Protein AF-A0A914VDG9-F1 (afdb_monomer)

Organism: NCBI:txid2011161

pLDDT: mean 73.36, std 21.13, range [28.23, 97.0]

Sequence (237 aa):
MSGDLKNPSKNIPLGELAAVGTSSGFCFLFIMALGGVATREALLCDSMIAERASLTKIFFLAGLYISSLSSTLGGMYGTPRVMQSIAAEHIIPALAPLEVGRGPNKIPVVASLVMTAISLIFVLVGNLNQLAILSTMPFLITYAFVNYSYVSLAMTYDLITVNDLSRAAGLPASYGSMGNIKAHAGQGTSDLDNLFPERTAKPIKPEPGNPESEALNAQQHDGQQPLQNSEPSVYYS

Secondary structure (DSSP, 8-state):
-GGG-SSHHHHHHHHHHHHHHHHHHHHHHHHHHHHHHS-HHHHHH-TTHHHHTSS-HHHHHHHHHHHHHHHHHHHHHHHHHHHHHHHHTTS-GGGGGG---BTTTTB-HHHHHHHHHHHHHHHHH--HHHHHHHHHHHHHHHHHHHHHHHHHHHHHHHHHHHHHHHHHHTS----GGGGGTGGG--S-TTHHHHH-GGGG-------PPPTTSTTTSTTS--S--------------

Solvent-accessible surface area (backbone atoms only — not comparable to full-atom values): 14604 Å² total; per-residue (Å²): 117,68,89,78,46,96,52,43,90,60,48,51,62,53,48,52,53,52,48,54,51,51,52,52,50,52,50,51,53,50,52,53,53,48,63,74,72,51,56,74,69,50,66,76,74,36,94,61,48,69,48,74,74,42,97,48,52,69,61,53,53,51,49,53,52,54,51,53,50,51,55,51,52,55,49,63,62,47,51,24,51,54,53,23,56,56,22,66,66,59,81,51,77,89,38,50,78,32,40,56,41,54,71,98,80,47,42,35,59,53,30,36,51,53,51,50,54,54,51,51,56,60,57,71,68,67,51,65,74,59,49,50,54,65,52,48,52,60,53,52,51,50,52,50,50,53,54,48,51,51,51,55,50,54,54,50,53,50,52,52,51,45,45,51,53,18,67,74,67,77,44,83,67,67,60,84,79,50,59,66,52,55,76,78,58,84,78,65,82,70,62,61,56,72,74,43,59,74,82,71,63,72,82,86,74,93,74,88,80,73,88,83,63,70,78,80,62,77,81,77,75,89,88,83,85,86,87,81,90,78,89,83,86,88,88,89,132

InterPro domains:
  IPR004841 Amino acid permease/SLC12A domain [PF00324] (1-153)
  IPR004842 SLC12A transporter family [PTHR11827] (1-156)

Foldseek 3Di:
DLVVDPDSVPCVVVVVVVVCVVVVVVVVVLVVVCVVPDDPVCVVPPPCVVLVVDPDNVVVVVCVVVVVVVVVVVCLQPVLVVLLVVCVVVPDVVSVVQVQADDPVRRRPVSSVVVVVVVVVVVVVVDVVVVVVVVVPVVVVVVVVVVVVVVVVVVVVVQVVLVVVCVVVVHPRDDPPCVVVCVVVVPDPPPVCVVCVVVVDDDDDDDDDDPPPVPPCVPDDDDDDDDDDDDDDDDDD

Mean predicted aligned error: 15.95 Å

Radius of gyration: 29.84 Å; Cα contacts (8 Å, |Δi|>4): 80; chains: 1; bounding box: 58×59×88 Å

Structure (mmCIF, N/CA/C/O backbone):
data_AF-A0A914VDG9-F1
#
_entry.id   AF-A0A914VDG9-F1
#
loop_
_atom_site.group_PDB
_atom_site.id
_atom_site.type_symbol
_atom_site.label_atom_id
_atom_site.label_alt_id
_atom_site.label_comp_id
_atom_site.label_asym_id
_atom_site.label_entity_id
_atom_site.label_seq_id
_atom_site.pdbx_PDB_ins_code
_atom_site.Cartn_x
_atom_site.Cartn_y
_atom_site.Cartn_z
_atom_site.occupancy
_atom_site.B_iso_or_equiv
_atom_site.auth_seq_id
_atom_site.auth_comp_id
_atom_site.auth_asym_id
_atom_site.auth_atom_id
_atom_site.pdbx_PDB_model_num
ATOM 1 N N . MET A 1 1 ? 1.113 -6.904 13.642 1.00 63.84 1 MET A N 1
ATOM 2 C CA . MET A 1 1 ? 2.518 -6.840 14.104 1.00 63.84 1 MET A CA 1
ATOM 3 C C . MET A 1 1 ? 2.784 -5.685 15.065 1.00 63.84 1 MET A C 1
ATOM 5 O O . MET A 1 1 ? 3.818 -5.701 15.706 1.00 63.84 1 MET A O 1
ATOM 9 N N . SER A 1 2 ? 1.859 -4.732 15.246 1.00 69.12 2 SER A N 1
ATOM 10 C CA . SER A 1 2 ? 1.982 -3.649 16.239 1.00 69.12 2 SER A CA 1
ATOM 11 C C . SER A 1 2 ? 2.151 -4.138 17.687 1.00 69.12 2 SER A C 1
ATOM 13 O O . SER A 1 2 ? 2.876 -3.512 18.449 1.00 69.12 2 SER A O 1
ATOM 15 N N . GLY A 1 3 ? 1.525 -5.263 18.054 1.00 74.31 3 GLY A N 1
ATOM 16 C CA . GLY A 1 3 ? 1.569 -5.822 19.413 1.00 74.31 3 GLY A CA 1
ATOM 17 C C . GLY A 1 3 ? 2.875 -6.514 19.822 1.00 74.31 3 GLY A C 1
ATOM 18 O O . GLY A 1 3 ? 3.024 -6.832 20.992 1.00 74.31 3 GLY A O 1
ATOM 19 N N . ASP A 1 4 ? 3.809 -6.735 18.890 1.00 83.50 4 ASP A N 1
ATOM 20 C CA . ASP A 1 4 ? 5.100 -7.405 19.150 1.00 83.50 4 ASP A CA 1
ATOM 21 C C . ASP A 1 4 ? 6.276 -6.406 19.229 1.00 83.50 4 ASP A C 1
ATOM 23 O O . ASP A 1 4 ? 7.443 -6.764 19.372 1.00 83.50 4 ASP A O 1
ATOM 27 N N . LEU A 1 5 ? 5.990 -5.104 19.118 1.00 86.81 5 LEU A N 1
ATOM 28 C CA . LEU A 1 5 ? 7.005 -4.055 19.185 1.00 86.81 5 LEU A CA 1
ATOM 29 C C . LEU A 1 5 ? 7.253 -3.623 20.629 1.00 86.81 5 LEU A C 1
ATOM 31 O O . LEU A 1 5 ? 6.327 -3.260 21.346 1.00 86.81 5 LEU A O 1
ATOM 35 N N . LYS A 1 6 ? 8.534 -3.509 21.004 1.00 82.88 6 LYS A N 1
ATOM 36 C CA . LYS A 1 6 ? 8.963 -2.979 22.312 1.00 82.88 6 LYS A CA 1
ATOM 37 C C . LYS A 1 6 ? 8.391 -1.584 22.622 1.00 82.88 6 LYS A C 1
ATOM 39 O O . LYS A 1 6 ? 8.123 -1.295 23.777 1.00 82.88 6 LYS A O 1
ATOM 44 N N . ASN A 1 7 ? 8.231 -0.725 21.605 1.00 88.81 7 ASN A N 1
ATOM 45 C CA . ASN A 1 7 ? 7.674 0.633 21.714 1.00 88.81 7 ASN A CA 1
ATOM 46 C C . ASN A 1 7 ? 6.834 0.993 20.465 1.00 88.81 7 ASN A C 1
ATOM 48 O O . ASN A 1 7 ? 7.350 1.645 19.548 1.00 88.81 7 ASN A O 1
ATOM 52 N N . PRO A 1 8 ? 5.554 0.589 20.385 1.00 86.81 8 PRO A N 1
ATOM 53 C CA . PRO A 1 8 ? 4.751 0.737 19.167 1.00 86.81 8 PRO A CA 1
ATOM 54 C C . PRO A 1 8 ? 4.491 2.205 18.802 1.00 86.81 8 PRO A C 1
ATOM 56 O O . PRO A 1 8 ? 4.608 2.575 17.635 1.00 86.81 8 PRO A O 1
ATOM 59 N N . SER A 1 9 ? 4.244 3.066 19.792 1.00 87.31 9 SER A N 1
ATOM 60 C CA . SER A 1 9 ? 3.874 4.476 19.590 1.00 87.31 9 SER A CA 1
ATOM 61 C C . SER A 1 9 ? 4.957 5.304 18.890 1.00 87.31 9 SER A C 1
ATOM 63 O O . SER A 1 9 ? 4.648 6.286 18.224 1.00 87.31 9 SER A O 1
ATOM 65 N N . LYS A 1 10 ? 6.230 4.913 19.029 1.00 88.88 10 LYS A N 1
ATOM 66 C CA . LYS A 1 10 ? 7.370 5.597 18.399 1.00 88.88 10 LYS A CA 1
ATOM 67 C C . LYS A 1 10 ? 7.867 4.869 17.151 1.00 88.88 10 LYS A C 1
ATOM 69 O O . LYS A 1 10 ? 8.227 5.508 16.166 1.00 88.88 10 LYS A O 1
ATOM 74 N N . ASN A 1 11 ? 7.906 3.538 17.192 1.00 91.06 11 ASN A N 1
ATOM 75 C CA . ASN A 1 11 ? 8.540 2.743 16.142 1.00 91.06 11 ASN A CA 1
ATOM 76 C C . ASN A 1 11 ? 7.680 2.628 14.880 1.00 91.06 11 ASN A C 1
ATOM 78 O O . ASN A 1 11 ? 8.242 2.551 13.793 1.00 91.06 11 ASN A O 1
ATOM 82 N N . ILE A 1 12 ? 6.349 2.642 15.007 1.00 92.69 12 ILE A N 1
ATOM 83 C CA . ILE A 1 12 ? 5.443 2.609 13.851 1.00 92.69 12 ILE A CA 1
ATOM 84 C C . ILE A 1 12 ? 5.633 3.856 12.968 1.00 92.69 12 ILE A C 1
ATOM 86 O O . ILE A 1 12 ? 6.012 3.688 11.811 1.00 92.69 12 ILE A O 1
ATOM 90 N N . PRO A 1 13 ? 5.463 5.100 13.470 1.00 92.06 13 PRO A N 1
ATOM 91 C CA . PRO A 1 13 ? 5.580 6.278 12.610 1.00 92.06 13 PRO A CA 1
ATOM 92 C C . PRO A 1 13 ? 7.000 6.475 12.067 1.00 92.06 13 PRO A C 1
ATOM 94 O O . PRO A 1 13 ? 7.163 6.855 10.911 1.00 92.06 13 PRO A O 1
ATOM 97 N N . LEU A 1 14 ? 8.034 6.188 12.870 1.00 92.50 14 LEU A N 1
ATOM 98 C CA . LEU A 1 14 ? 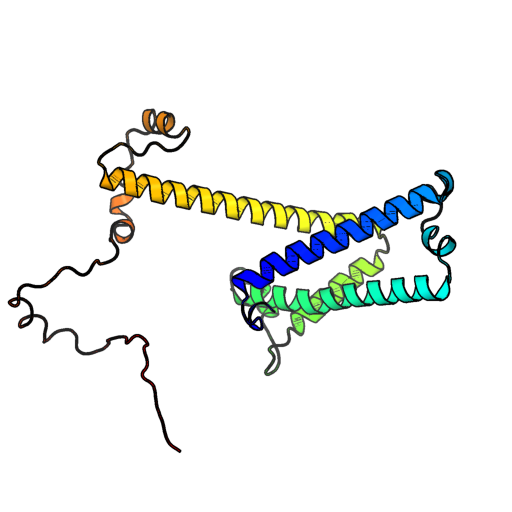9.423 6.305 12.420 1.00 92.50 14 LEU A CA 1
ATOM 99 C C . LEU A 1 14 ? 9.757 5.271 11.335 1.00 92.50 14 LEU A C 1
ATOM 101 O O . LEU A 1 14 ? 10.440 5.604 10.370 1.00 92.50 14 LEU A O 1
ATOM 105 N N . GLY A 1 15 ? 9.273 4.035 11.492 1.00 94.00 15 GLY A N 1
ATOM 106 C CA . GLY A 1 15 ? 9.475 2.959 10.526 1.00 94.00 15 GLY A CA 1
ATOM 107 C C . GLY A 1 15 ? 8.786 3.240 9.194 1.00 94.00 15 GLY A C 1
ATOM 108 O O . GLY A 1 15 ? 9.436 3.164 8.155 1.00 94.00 15 GLY A O 1
ATOM 109 N N . GLU A 1 16 ? 7.511 3.635 9.226 1.00 93.94 16 GLU A N 1
ATOM 110 C CA . GLU A 1 16 ? 6.742 3.988 8.024 1.00 93.94 16 GLU A CA 1
ATOM 111 C C . GLU A 1 16 ? 7.377 5.171 7.276 1.00 93.94 16 GLU A C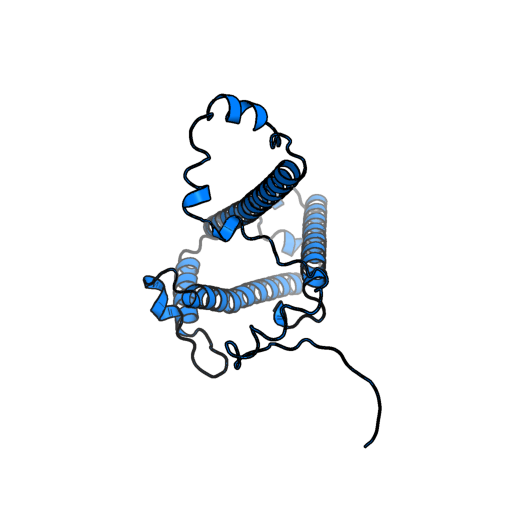 1
ATOM 113 O O . GLU A 1 16 ? 7.616 5.091 6.070 1.00 93.94 16 GLU A O 1
ATOM 118 N N . LEU A 1 17 ? 7.745 6.248 7.984 1.00 94.75 17 LEU A N 1
ATOM 119 C CA . LEU A 1 17 ? 8.362 7.421 7.357 1.00 94.75 17 LEU A CA 1
ATOM 120 C C . LEU A 1 17 ? 9.734 7.093 6.742 1.00 94.75 17 LEU A C 1
ATOM 122 O O . LEU A 1 17 ? 10.033 7.526 5.627 1.00 94.75 17 LEU A O 1
ATOM 126 N N . ALA A 1 18 ? 10.561 6.307 7.439 1.00 95.62 18 ALA A N 1
ATOM 127 C CA . ALA A 1 18 ? 11.861 5.872 6.930 1.00 95.62 18 ALA A CA 1
ATOM 128 C C . ALA A 1 18 ? 11.726 4.947 5.708 1.00 95.62 18 ALA A C 1
ATOM 130 O O . ALA A 1 18 ? 12.504 5.067 4.755 1.00 95.62 18 ALA A O 1
ATOM 131 N N . ALA A 1 19 ? 10.734 4.052 5.716 1.00 95.19 19 ALA A N 1
ATOM 132 C CA . ALA A 1 19 ? 10.443 3.158 4.601 1.00 95.19 19 ALA A CA 1
ATOM 133 C C . ALA A 1 19 ? 10.001 3.943 3.359 1.00 95.19 19 ALA A C 1
ATOM 135 O O . ALA A 1 19 ? 10.612 3.783 2.301 1.00 95.19 19 ALA A O 1
ATOM 136 N N . VAL A 1 20 ? 9.022 4.846 3.501 1.00 95.69 20 VAL A N 1
ATOM 137 C CA . VAL A 1 20 ? 8.535 5.707 2.407 1.00 95.69 20 VAL A CA 1
ATOM 138 C C . VAL A 1 20 ? 9.654 6.593 1.856 1.00 95.69 20 VAL A C 1
ATOM 140 O O . VAL A 1 20 ? 9.790 6.737 0.639 1.00 95.69 20 VAL A O 1
ATOM 143 N N . GLY A 1 21 ? 10.488 7.163 2.729 1.00 96.56 21 GLY A N 1
ATOM 144 C CA . GLY A 1 21 ? 11.632 7.977 2.315 1.00 96.56 21 GLY A CA 1
ATOM 145 C C . GLY A 1 21 ? 12.644 7.180 1.490 1.00 96.56 21 GLY A C 1
ATOM 146 O O . GLY A 1 21 ? 13.065 7.617 0.418 1.00 96.56 21 GLY A O 1
ATOM 147 N N . THR A 1 22 ? 12.987 5.978 1.956 1.00 96.31 22 THR A N 1
ATOM 148 C CA . THR A 1 22 ? 13.964 5.109 1.288 1.00 96.31 22 THR A CA 1
ATOM 149 C C . THR A 1 22 ? 13.428 4.583 -0.045 1.00 96.31 22 THR A C 1
ATOM 151 O O . THR A 1 22 ? 14.147 4.621 -1.045 1.00 96.31 22 THR A O 1
ATOM 154 N N . SER A 1 23 ? 12.164 4.142 -0.102 1.00 96.00 23 SER A N 1
ATOM 155 C CA . SER A 1 23 ? 11.549 3.644 -1.340 1.00 96.00 23 SER A CA 1
ATOM 156 C C . SER A 1 23 ? 11.387 4.752 -2.380 1.00 96.00 23 SER A C 1
ATOM 158 O O . SER A 1 23 ? 11.696 4.538 -3.552 1.00 96.00 23 SER A O 1
ATOM 160 N N . SER A 1 24 ? 10.955 5.945 -1.956 1.00 95.69 24 SER A N 1
ATOM 161 C CA . SER A 1 24 ? 10.833 7.115 -2.830 1.00 95.69 24 SER A CA 1
ATOM 162 C C . SER A 1 24 ? 12.191 7.514 -3.408 1.00 95.69 24 SER A C 1
ATOM 164 O O . SER A 1 24 ? 12.323 7.662 -4.624 1.00 95.69 24 SER A O 1
ATOM 166 N N . GLY A 1 25 ? 13.230 7.574 -2.566 1.00 96.56 25 GLY A N 1
ATOM 167 C CA . GLY A 1 25 ? 14.598 7.844 -3.009 1.00 96.56 25 GLY A CA 1
ATOM 168 C C . GLY A 1 25 ? 15.098 6.821 -4.031 1.00 96.56 25 GLY A C 1
ATOM 169 O O . GLY A 1 25 ? 15.634 7.201 -5.071 1.00 96.56 25 GLY A O 1
ATOM 170 N N . PHE A 1 26 ? 14.859 5.530 -3.789 1.00 95.12 26 PHE A N 1
ATOM 171 C CA . PHE A 1 26 ? 15.269 4.472 -4.714 1.00 95.12 26 PHE A CA 1
ATOM 172 C C . PHE A 1 26 ? 14.544 4.564 -6.065 1.00 95.12 26 PHE A C 1
ATOM 174 O O . PHE A 1 26 ? 15.178 4.440 -7.112 1.00 95.12 26 PHE A O 1
ATOM 181 N N . CYS A 1 27 ? 13.239 4.860 -6.060 1.00 93.81 27 CYS A N 1
ATOM 182 C CA . CYS A 1 27 ? 12.468 5.070 -7.288 1.00 93.81 27 CYS A CA 1
ATOM 183 C C . CYS A 1 27 ? 12.978 6.284 -8.077 1.00 93.81 27 CYS A C 1
ATOM 185 O O . CYS A 1 27 ? 13.183 6.187 -9.285 1.00 93.81 27 CYS A O 1
ATOM 187 N N . PHE A 1 28 ? 13.234 7.410 -7.405 1.00 94.81 28 PHE A N 1
ATOM 188 C CA . PHE A 1 28 ? 13.755 8.621 -8.046 1.00 94.81 28 PHE A CA 1
ATOM 189 C C . PHE A 1 28 ? 15.135 8.409 -8.670 1.00 94.81 28 PHE A C 1
ATOM 191 O O . PHE A 1 28 ? 15.356 8.798 -9.818 1.00 94.81 28 PHE A O 1
ATOM 198 N N . LEU A 1 29 ? 16.052 7.768 -7.941 1.00 94.06 29 LEU A N 1
ATOM 199 C CA . LEU A 1 29 ? 17.387 7.445 -8.450 1.00 94.06 29 LEU A CA 1
ATOM 200 C C . LEU A 1 29 ? 17.313 6.513 -9.660 1.00 94.06 29 LEU A C 1
ATOM 202 O O . LEU A 1 29 ? 18.013 6.732 -10.647 1.00 94.06 29 LEU A O 1
ATOM 206 N N . PHE A 1 30 ? 16.436 5.509 -9.615 1.00 89.88 30 PHE A N 1
ATOM 207 C CA . PHE A 1 30 ? 16.234 4.587 -10.727 1.00 89.88 30 PHE A CA 1
ATOM 208 C C . PHE A 1 30 ? 15.675 5.289 -11.974 1.00 89.88 30 PHE A C 1
ATOM 210 O O . PHE A 1 30 ? 16.188 5.085 -13.075 1.00 89.88 30 PHE A O 1
ATOM 217 N N . ILE A 1 31 ? 14.680 6.169 -11.809 1.00 90.75 31 ILE A N 1
ATOM 218 C CA . ILE A 1 31 ? 14.122 6.979 -12.904 1.00 90.75 31 ILE A CA 1
ATOM 219 C C . ILE A 1 31 ? 15.198 7.891 -13.507 1.00 90.75 31 ILE A C 1
ATOM 221 O O . ILE A 1 31 ? 15.325 7.957 -14.729 1.00 90.75 31 ILE A O 1
ATOM 225 N N . MET A 1 32 ? 15.999 8.563 -12.673 1.00 90.56 32 MET A N 1
ATOM 226 C CA . MET A 1 32 ? 17.081 9.435 -13.140 1.00 90.56 32 MET A CA 1
ATOM 227 C C . MET A 1 32 ? 18.158 8.647 -13.902 1.00 90.56 32 MET A C 1
ATOM 229 O O . MET A 1 32 ? 18.606 9.089 -14.959 1.00 90.56 32 MET A O 1
ATOM 233 N N . ALA A 1 33 ? 18.540 7.465 -13.411 1.00 88.88 33 ALA A N 1
ATOM 234 C CA . ALA A 1 33 ? 19.515 6.601 -14.073 1.00 88.88 33 ALA A CA 1
ATOM 235 C C . ALA A 1 33 ? 19.020 6.108 -15.445 1.00 88.88 33 ALA A C 1
ATOM 237 O O . ALA A 1 33 ? 19.758 6.188 -16.427 1.00 88.88 33 ALA A O 1
ATOM 238 N N . LEU A 1 34 ? 17.763 5.659 -15.543 1.00 86.62 34 LEU A N 1
ATOM 239 C CA . LEU A 1 34 ? 17.171 5.256 -16.823 1.00 86.62 34 LEU A CA 1
ATOM 240 C C . LEU A 1 34 ? 17.011 6.438 -17.785 1.00 86.62 34 LEU A C 1
ATOM 242 O O . LEU A 1 34 ? 17.298 6.292 -18.971 1.00 86.62 34 LEU A O 1
ATOM 246 N N . GLY A 1 35 ? 16.615 7.608 -17.281 1.00 86.31 35 GLY A N 1
ATOM 247 C CA . GLY A 1 35 ? 16.515 8.832 -18.078 1.00 86.31 35 GLY A CA 1
ATOM 248 C C . GLY A 1 35 ? 17.861 9.314 -18.631 1.00 86.31 35 GLY A C 1
ATOM 249 O O . GLY A 1 35 ? 17.892 9.916 -19.700 1.00 86.31 35 GLY A O 1
ATOM 250 N N . GLY A 1 36 ? 18.970 9.029 -17.939 1.00 86.06 36 GLY A N 1
ATOM 251 C CA . GLY A 1 36 ? 20.321 9.336 -18.416 1.00 86.06 36 GLY A CA 1
ATOM 252 C C . GLY A 1 36 ? 20.884 8.334 -19.433 1.00 86.06 36 GLY A C 1
ATOM 253 O O . GLY A 1 36 ? 21.746 8.701 -20.227 1.00 86.06 36 GLY A O 1
ATOM 254 N N . VAL A 1 37 ? 20.417 7.080 -19.420 1.00 84.06 37 VAL A N 1
ATOM 255 C CA . VAL A 1 37 ? 20.964 5.985 -20.249 1.00 84.06 37 VAL A CA 1
ATOM 256 C C . VAL A 1 37 ? 20.143 5.718 -21.512 1.00 84.06 37 VAL A C 1
ATOM 258 O O . VAL A 1 37 ? 20.708 5.350 -22.541 1.00 84.06 37 VAL A O 1
ATOM 261 N N . ALA A 1 38 ? 18.820 5.864 -21.459 1.00 80.81 38 ALA A N 1
ATOM 262 C CA . ALA A 1 38 ? 17.935 5.402 -22.523 1.00 80.81 38 ALA A CA 1
ATOM 263 C C . ALA A 1 38 ? 17.353 6.551 -23.364 1.00 80.81 38 ALA A C 1
ATOM 265 O O . ALA A 1 38 ? 17.020 7.625 -22.869 1.00 80.81 38 ALA A O 1
ATOM 266 N N . THR A 1 39 ? 17.201 6.309 -24.668 1.00 80.19 39 THR A N 1
ATOM 267 C CA . THR A 1 39 ? 16.564 7.251 -25.598 1.00 80.19 39 THR A CA 1
ATOM 268 C C . THR A 1 39 ? 15.039 7.222 -25.444 1.00 80.19 39 THR A C 1
ATOM 270 O O . THR A 1 39 ? 14.453 6.194 -25.104 1.00 80.19 39 THR A O 1
ATOM 273 N N . ARG A 1 40 ? 14.366 8.350 -25.720 1.00 78.81 40 ARG A N 1
ATOM 274 C CA . ARG A 1 40 ? 12.909 8.520 -25.526 1.00 78.81 40 ARG A CA 1
ATOM 275 C C . ARG A 1 40 ? 12.068 7.418 -26.185 1.00 78.81 40 ARG A C 1
ATOM 277 O O . ARG A 1 40 ? 11.119 6.930 -25.582 1.00 78.81 40 ARG A O 1
ATOM 284 N N . GLU A 1 41 ? 12.431 7.023 -27.402 1.00 76.31 41 GLU A N 1
ATOM 285 C CA . GLU A 1 41 ? 11.718 5.995 -28.172 1.00 76.31 41 GLU A CA 1
ATOM 286 C C . GLU A 1 41 ? 11.829 4.605 -27.525 1.00 76.31 41 GLU A C 1
ATOM 288 O O . GLU A 1 41 ? 10.864 3.840 -27.511 1.00 76.31 41 GLU A O 1
ATOM 293 N N . ALA A 1 42 ? 12.978 4.301 -26.913 1.00 75.69 42 ALA A N 1
ATOM 294 C CA . ALA A 1 42 ? 13.196 3.041 -26.213 1.00 75.69 42 ALA A CA 1
ATOM 295 C C . ALA A 1 42 ? 12.389 2.950 -24.904 1.00 75.69 42 ALA A C 1
ATOM 297 O O . ALA A 1 42 ? 11.943 1.865 -24.544 1.00 75.69 42 ALA A O 1
ATOM 298 N N . LEU A 1 43 ? 12.143 4.079 -24.226 1.00 76.06 43 LEU A N 1
ATOM 299 C CA . LEU A 1 43 ? 11.325 4.138 -23.004 1.00 76.06 43 LEU A CA 1
ATOM 300 C C . LEU A 1 43 ? 9.827 3.914 -23.252 1.00 76.06 43 LEU A C 1
ATOM 302 O O . LEU A 1 43 ? 9.133 3.416 -22.371 1.00 76.06 43 LEU A O 1
ATOM 306 N N . LEU A 1 44 ? 9.321 4.319 -24.420 1.00 78.56 44 LEU A N 1
ATOM 307 C CA . LEU A 1 44 ? 7.895 4.226 -24.748 1.00 78.56 44 LEU A CA 1
ATOM 308 C C . LEU A 1 44 ? 7.518 2.874 -25.357 1.00 78.56 44 LEU A C 1
ATOM 310 O O . LEU A 1 44 ? 6.411 2.393 -25.127 1.00 78.56 44 LEU A O 1
ATOM 314 N N . CYS A 1 45 ? 8.423 2.273 -26.135 1.00 74.31 45 CYS A N 1
ATOM 315 C CA . CYS A 1 45 ? 8.132 1.047 -26.877 1.00 74.31 45 CYS A CA 1
ATOM 316 C C . CYS A 1 45 ? 8.606 -0.237 -26.178 1.00 74.31 45 CYS A C 1
ATOM 318 O O . CYS A 1 45 ? 8.081 -1.302 -26.496 1.00 74.31 45 CYS A O 1
ATOM 320 N N . ASP A 1 46 ? 9.575 -0.175 -25.253 1.00 80.88 46 ASP A N 1
ATOM 321 C CA . ASP A 1 46 ? 10.153 -1.366 -24.613 1.00 80.88 46 ASP A CA 1
ATOM 322 C C . ASP A 1 46 ? 9.985 -1.335 -23.083 1.00 80.88 46 ASP A C 1
ATOM 324 O O . ASP A 1 46 ? 10.734 -0.685 -22.352 1.00 80.88 46 ASP A O 1
ATOM 328 N N . SER A 1 47 ? 9.010 -2.093 -22.571 1.00 75.62 47 SER A N 1
ATOM 329 C CA . SER A 1 47 ? 8.794 -2.257 -21.125 1.00 75.62 47 SER A CA 1
ATOM 330 C C . SER A 1 47 ? 9.922 -3.027 -20.420 1.00 75.62 47 SER A C 1
ATOM 332 O O . SER A 1 47 ? 9.994 -3.010 -19.193 1.00 75.62 47 SER A O 1
ATOM 334 N N . MET A 1 48 ? 10.816 -3.687 -21.166 1.00 81.56 48 MET A N 1
ATOM 335 C CA . MET A 1 48 ? 11.961 -4.444 -20.642 1.00 81.56 48 MET A CA 1
ATOM 336 C C . MET A 1 48 ? 13.289 -3.688 -20.830 1.00 81.56 48 MET A C 1
ATOM 338 O O . MET A 1 48 ? 14.367 -4.263 -20.666 1.00 81.56 48 MET A O 1
ATOM 342 N N . ILE A 1 49 ? 13.256 -2.382 -21.122 1.00 79.31 49 ILE A N 1
ATOM 343 C CA . ILE A 1 49 ? 14.473 -1.579 -21.336 1.00 79.31 49 ILE A CA 1
ATOM 344 C C . ILE A 1 49 ? 15.417 -1.584 -20.119 1.00 79.31 49 ILE A C 1
ATOM 346 O O . ILE A 1 49 ? 16.640 -1.566 -20.272 1.00 79.31 49 ILE A O 1
ATOM 350 N N . ALA A 1 50 ? 14.856 -1.698 -18.911 1.00 78.25 50 ALA A N 1
ATOM 351 C CA . ALA A 1 50 ? 15.607 -1.804 -17.663 1.00 78.25 50 ALA A CA 1
ATOM 352 C C . ALA A 1 50 ? 16.460 -3.083 -17.576 1.00 78.25 50 ALA A C 1
ATOM 354 O O . ALA A 1 50 ? 17.535 -3.066 -16.980 1.00 78.25 50 ALA A O 1
ATOM 355 N N . GLU A 1 51 ? 16.027 -4.177 -18.211 1.00 81.00 51 GLU A N 1
ATOM 356 C CA . GLU A 1 51 ? 16.803 -5.419 -18.277 1.00 81.00 51 GLU A CA 1
ATOM 357 C C . GLU A 1 51 ? 18.059 -5.230 -19.137 1.00 81.00 51 GLU A C 1
ATOM 359 O O . GLU A 1 51 ? 19.137 -5.713 -18.791 1.00 81.00 51 GLU A O 1
ATOM 364 N N . ARG A 1 52 ? 17.938 -4.489 -20.247 1.00 75.75 52 ARG A N 1
ATOM 365 C CA . ARG A 1 52 ? 19.052 -4.231 -21.174 1.00 75.75 52 ARG A CA 1
ATOM 366 C C . ARG A 1 52 ? 20.106 -3.296 -20.590 1.00 75.75 52 ARG A C 1
ATOM 368 O O . ARG A 1 52 ? 21.272 -3.422 -20.946 1.00 75.75 52 ARG A O 1
ATOM 375 N N . ALA A 1 53 ? 19.700 -2.382 -19.712 1.00 75.75 53 ALA A N 1
ATOM 376 C CA . ALA A 1 53 ? 20.606 -1.485 -19.003 1.00 75.75 53 ALA A CA 1
ATOM 377 C C . ALA A 1 53 ? 21.370 -2.179 -17.855 1.00 75.75 53 ALA A C 1
ATOM 379 O O . ALA A 1 53 ? 22.332 -1.619 -17.332 1.00 75.75 53 ALA A O 1
ATOM 380 N N . SER A 1 54 ? 20.954 -3.383 -17.444 1.00 78.50 54 SER A N 1
ATOM 381 C CA . SER A 1 54 ? 21.542 -4.093 -16.306 1.00 78.50 54 SER A CA 1
ATOM 382 C C . SER A 1 54 ? 22.814 -4.867 -16.673 1.00 78.50 54 SER A C 1
ATOM 384 O O . SER A 1 54 ? 22.907 -5.467 -17.743 1.00 78.50 54 SER A O 1
ATOM 386 N N . LEU A 1 55 ? 23.775 -4.909 -15.738 1.00 70.94 55 LEU A N 1
ATOM 387 C CA . LEU A 1 55 ? 25.079 -5.573 -15.892 1.00 70.94 55 LEU A CA 1
ATOM 388 C C . LEU A 1 55 ? 24.943 -7.085 -16.169 1.00 70.94 55 LEU A C 1
ATOM 390 O O . LEU A 1 55 ? 25.728 -7.651 -16.926 1.00 70.94 55 LEU A O 1
ATOM 394 N N . THR A 1 56 ? 23.921 -7.724 -15.579 1.00 79.50 56 THR A N 1
ATOM 395 C CA . THR A 1 56 ? 23.621 -9.155 -15.741 1.00 79.50 56 THR A CA 1
ATOM 396 C C . THR A 1 56 ? 22.108 -9.378 -15.808 1.00 79.50 56 THR A C 1
ATOM 398 O O . THR A 1 56 ? 21.420 -9.348 -14.785 1.00 79.50 56 THR A O 1
ATOM 401 N N . LYS A 1 57 ? 21.591 -9.686 -17.005 1.00 82.56 57 LYS A N 1
ATOM 402 C CA . LYS A 1 57 ? 20.156 -9.926 -17.267 1.00 82.56 57 LYS A CA 1
ATOM 403 C C . LYS A 1 57 ? 19.522 -10.955 -16.326 1.00 82.56 57 LYS A C 1
ATOM 405 O O . LYS A 1 57 ? 18.458 -10.712 -15.766 1.00 82.56 57 LYS A O 1
ATOM 410 N N . ILE A 1 58 ? 20.217 -12.075 -16.093 1.00 86.06 58 ILE A N 1
ATOM 411 C CA . ILE A 1 58 ? 19.748 -13.170 -15.226 1.00 86.06 58 ILE A CA 1
ATOM 412 C C . ILE A 1 58 ? 19.450 -12.672 -13.806 1.00 86.06 58 ILE A C 1
ATOM 414 O O . ILE A 1 58 ? 18.422 -13.028 -13.237 1.00 86.06 58 ILE A O 1
ATOM 418 N N . PHE A 1 59 ? 20.325 -11.841 -13.233 1.00 87.38 59 PHE A N 1
ATOM 419 C CA . PHE A 1 59 ? 20.174 -11.385 -11.851 1.00 87.38 59 PHE A CA 1
ATOM 420 C C . PHE A 1 59 ? 19.024 -10.383 -11.711 1.00 87.38 59 PHE A C 1
ATOM 422 O O . PHE A 1 59 ? 18.250 -10.461 -10.759 1.00 87.38 59 PHE A O 1
ATOM 429 N N . PHE A 1 60 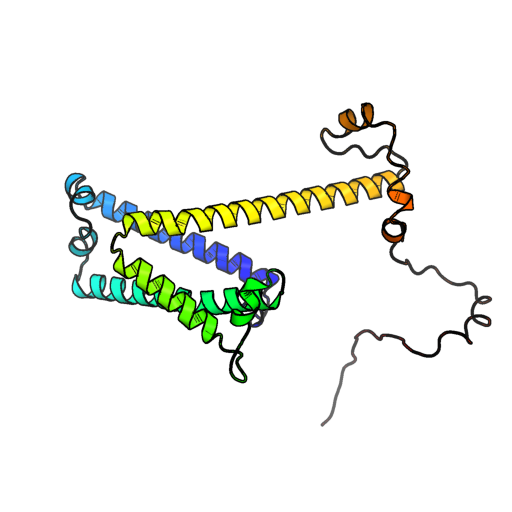? 18.871 -9.487 -12.692 1.00 88.31 60 PHE A N 1
ATOM 430 C CA . PHE A 1 60 ? 17.761 -8.536 -12.726 1.00 88.31 60 PHE A CA 1
ATOM 431 C C . PHE A 1 60 ? 16.408 -9.250 -12.813 1.00 88.31 60 PHE A C 1
ATOM 433 O O . PHE A 1 60 ? 15.517 -8.983 -12.007 1.00 88.31 60 PHE A O 1
ATOM 440 N N . LEU A 1 61 ? 16.273 -10.201 -13.741 1.00 89.31 61 LEU A N 1
ATOM 441 C CA . LEU A 1 61 ? 15.024 -10.931 -13.935 1.00 89.31 61 LEU A CA 1
ATOM 442 C C . LEU A 1 61 ? 14.696 -11.815 -12.721 1.00 89.31 61 LEU A C 1
ATOM 444 O O . 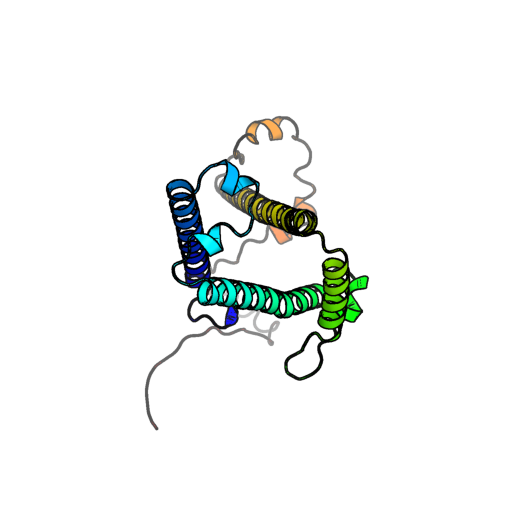LEU A 1 61 ? 13.559 -11.819 -12.255 1.00 89.31 61 LEU A O 1
ATOM 448 N N . ALA A 1 62 ? 15.694 -12.497 -12.148 1.00 91.69 62 ALA A N 1
ATOM 449 C CA . ALA A 1 62 ? 15.517 -13.269 -10.918 1.00 91.69 62 ALA A CA 1
ATOM 450 C C . ALA A 1 62 ? 15.054 -12.384 -9.746 1.00 91.69 62 ALA A C 1
ATOM 452 O O . ALA A 1 62 ? 14.097 -12.731 -9.053 1.00 91.69 62 ALA A O 1
ATOM 453 N N . GLY A 1 63 ? 15.682 -11.218 -9.554 1.00 91.50 63 GLY A N 1
ATOM 454 C CA . GLY A 1 63 ? 15.291 -10.254 -8.524 1.00 91.50 63 GLY A CA 1
ATOM 455 C C . GLY A 1 63 ? 13.866 -9.728 -8.713 1.00 91.50 63 GLY A C 1
ATOM 456 O O . GLY A 1 63 ? 13.103 -9.674 -7.748 1.00 91.50 63 GLY A O 1
ATOM 457 N N . LEU A 1 64 ? 13.479 -9.418 -9.954 1.00 91.12 64 LEU A N 1
ATOM 458 C CA . LEU A 1 64 ? 12.125 -8.984 -10.304 1.00 91.12 64 LEU A CA 1
ATOM 459 C C . LEU A 1 64 ? 11.073 -10.038 -9.924 1.00 91.12 64 LEU A C 1
ATOM 461 O O . LEU A 1 64 ? 10.068 -9.705 -9.289 1.00 91.12 64 LEU A O 1
ATOM 465 N N . TYR A 1 65 ? 11.316 -11.310 -10.259 1.00 93.00 65 TYR A N 1
ATOM 466 C CA . TYR A 1 65 ? 10.413 -12.407 -9.899 1.00 93.00 65 TYR A CA 1
ATOM 467 C C . TYR A 1 65 ? 10.319 -12.596 -8.384 1.00 93.00 65 TYR A C 1
ATOM 469 O O . TYR A 1 65 ? 9.216 -12.650 -7.843 1.00 93.00 65 TYR A O 1
ATOM 477 N N . ILE A 1 66 ? 11.455 -12.649 -7.684 1.00 95.81 66 ILE A N 1
ATOM 478 C CA . ILE A 1 66 ? 11.489 -12.856 -6.227 1.00 95.81 66 ILE A CA 1
ATOM 479 C C . ILE A 1 66 ? 10.796 -11.699 -5.493 1.00 95.81 66 ILE A C 1
ATOM 481 O O . ILE A 1 66 ? 10.015 -11.935 -4.570 1.00 95.81 66 ILE A O 1
ATOM 485 N N . SER A 1 67 ? 11.029 -10.456 -5.923 1.00 93.75 67 SER A N 1
ATOM 486 C CA . SER A 1 67 ? 10.383 -9.268 -5.355 1.00 93.75 67 SER A CA 1
ATOM 487 C C . SER A 1 67 ? 8.863 -9.299 -5.551 1.00 93.75 67 SER A C 1
ATOM 489 O O . SER A 1 67 ? 8.109 -9.121 -4.589 1.00 93.75 67 SER A O 1
ATOM 491 N N . SER A 1 68 ? 8.409 -9.625 -6.765 1.00 92.94 68 SER A N 1
ATOM 492 C CA . SER A 1 68 ? 6.980 -9.728 -7.093 1.00 92.94 68 SER A CA 1
ATOM 493 C C . SER A 1 68 ? 6.288 -10.834 -6.291 1.00 92.94 68 SER A C 1
ATOM 495 O O . SER A 1 68 ? 5.199 -10.629 -5.745 1.00 92.94 68 SER A O 1
ATOM 497 N N . LEU A 1 69 ? 6.937 -11.996 -6.158 1.00 93.56 69 LEU A N 1
ATOM 498 C CA . LEU A 1 69 ? 6.441 -13.105 -5.344 1.00 93.56 69 LEU A CA 1
ATOM 499 C C . LEU A 1 69 ? 6.351 -12.713 -3.865 1.00 93.56 69 LEU A C 1
ATOM 501 O O . LEU A 1 69 ? 5.321 -12.954 -3.242 1.00 93.56 69 LEU A O 1
ATOM 505 N N . SER A 1 70 ? 7.378 -12.059 -3.315 1.00 95.31 70 SER A N 1
ATOM 506 C CA . SER A 1 70 ? 7.382 -11.597 -1.920 1.00 95.31 70 SER A CA 1
ATOM 507 C C . SER A 1 70 ? 6.222 -10.636 -1.627 1.00 95.31 70 SER A C 1
ATOM 509 O O . SER A 1 70 ? 5.479 -10.832 -0.663 1.00 95.31 70 SER A O 1
ATOM 511 N N . SER A 1 71 ? 5.998 -9.651 -2.504 1.00 91.81 71 SER A N 1
ATOM 512 C CA . SER A 1 71 ? 4.884 -8.701 -2.373 1.00 91.81 71 SER A CA 1
ATOM 513 C C . SER A 1 71 ? 3.520 -9.399 -2.436 1.00 91.81 71 SER A C 1
ATOM 515 O O . SER A 1 71 ? 2.650 -9.158 -1.594 1.00 91.81 71 SER A O 1
ATOM 517 N N . THR A 1 72 ? 3.363 -10.341 -3.372 1.00 90.81 72 THR A N 1
ATOM 518 C CA . THR A 1 72 ? 2.124 -11.116 -3.537 1.00 90.81 72 THR A CA 1
ATOM 519 C C . THR A 1 72 ? 1.827 -11.971 -2.307 1.00 90.81 72 THR A C 1
ATOM 521 O O . THR A 1 72 ? 0.700 -11.974 -1.810 1.00 90.81 72 THR A O 1
ATOM 524 N N . LEU A 1 73 ? 2.837 -12.665 -1.773 1.00 91.50 73 LEU A N 1
ATOM 525 C CA . LEU A 1 73 ? 2.692 -13.475 -0.563 1.00 91.50 73 LEU A CA 1
ATOM 526 C C . LEU A 1 73 ? 2.324 -12.605 0.646 1.00 91.50 73 LEU A C 1
ATOM 528 O O . LEU A 1 73 ? 1.432 -12.977 1.409 1.00 91.50 73 LEU A O 1
ATOM 532 N N . GLY A 1 74 ? 2.944 -11.430 0.792 1.00 89.69 74 GLY A N 1
ATOM 533 C CA . GLY A 1 74 ? 2.617 -10.480 1.858 1.00 89.69 74 GLY A CA 1
ATOM 534 C C . GLY A 1 74 ? 1.136 -10.087 1.866 1.00 89.69 74 GLY A C 1
ATOM 535 O O . GLY A 1 74 ? 0.480 -10.164 2.909 1.00 89.69 74 GLY A O 1
ATOM 536 N N . GLY A 1 75 ? 0.584 -9.749 0.695 1.00 87.94 75 GLY A N 1
ATOM 537 C CA . GLY A 1 75 ? -0.844 -9.454 0.541 1.00 87.94 75 GLY A CA 1
ATOM 538 C C . GLY A 1 75 ? -1.735 -10.673 0.799 1.00 87.94 75 GLY A C 1
ATOM 539 O O . GLY A 1 75 ? -2.707 -10.588 1.549 1.00 87.94 75 GLY A O 1
ATOM 540 N N . MET A 1 76 ? -1.366 -11.836 0.257 1.00 88.38 76 MET A N 1
ATOM 541 C CA . MET A 1 76 ? -2.162 -13.065 0.352 1.00 88.38 76 MET A CA 1
ATOM 542 C C . MET A 1 76 ? -2.389 -13.535 1.798 1.00 88.38 76 MET A C 1
ATOM 544 O O . MET A 1 76 ? -3.463 -14.048 2.104 1.00 88.38 76 MET A O 1
ATOM 548 N N . TYR A 1 77 ? -1.422 -13.337 2.701 1.00 86.25 77 TYR A N 1
ATOM 549 C CA . TYR A 1 77 ? -1.574 -13.696 4.119 1.00 86.25 77 TYR A CA 1
ATOM 550 C C . TYR A 1 77 ? -2.142 -12.566 4.986 1.00 86.25 77 TYR A C 1
ATOM 552 O O . TYR A 1 77 ? -2.797 -12.839 5.997 1.00 86.25 77 TYR A O 1
ATOM 560 N N . GLY A 1 78 ? -1.895 -11.305 4.620 1.00 85.81 78 GLY A N 1
ATOM 561 C CA . GLY A 1 78 ? -2.370 -10.144 5.373 1.00 85.81 78 GLY A CA 1
ATOM 562 C C . GLY A 1 78 ? -3.871 -9.906 5.212 1.00 85.81 78 GLY A C 1
ATOM 563 O O . GLY A 1 78 ? -4.583 -9.741 6.205 1.00 85.81 78 GLY A O 1
ATOM 564 N N . THR A 1 79 ? -4.373 -9.942 3.976 1.00 88.25 79 THR A N 1
ATOM 565 C CA . THR A 1 79 ? -5.762 -9.570 3.668 1.00 88.25 79 THR A CA 1
ATOM 566 C C . THR A 1 79 ? -6.813 -10.461 4.344 1.00 88.25 79 THR A C 1
ATOM 568 O O . THR A 1 79 ? -7.749 -9.908 4.924 1.00 88.25 79 THR A O 1
ATOM 571 N N . PRO A 1 80 ? -6.682 -11.805 4.378 1.00 87.00 80 PRO A N 1
ATOM 572 C CA . PRO A 1 80 ? -7.662 -12.663 5.048 1.00 87.00 80 PRO A CA 1
ATOM 573 C C . PRO A 1 80 ? -7.764 -12.408 6.553 1.00 87.00 80 PRO A C 1
ATOM 575 O O . PRO A 1 80 ? -8.846 -12.534 7.118 1.00 87.00 80 PRO A O 1
ATOM 578 N N . ARG A 1 81 ? -6.655 -12.025 7.205 1.00 84.69 81 ARG A N 1
ATOM 579 C CA . ARG A 1 81 ? -6.654 -11.690 8.636 1.00 84.69 81 ARG A CA 1
ATOM 580 C C . ARG A 1 81 ? -7.386 -10.381 8.902 1.00 84.69 81 ARG A C 1
ATOM 582 O O . ARG A 1 81 ? -8.181 -10.326 9.830 1.00 84.69 81 ARG A O 1
ATOM 589 N N . VAL A 1 82 ? -7.163 -9.361 8.071 1.00 87.94 82 VAL A N 1
ATOM 590 C CA . VAL A 1 82 ? -7.901 -8.091 8.169 1.00 87.94 82 VAL A CA 1
ATOM 591 C C . VAL A 1 82 ? -9.396 -8.324 7.940 1.00 87.94 82 VAL A C 1
ATOM 593 O O . VAL A 1 82 ? -10.212 -7.854 8.726 1.00 87.94 82 VAL A O 1
ATOM 596 N N . MET A 1 83 ? -9.757 -9.115 6.925 1.00 84.88 83 MET A N 1
ATOM 597 C CA . MET A 1 83 ? -11.153 -9.466 6.640 1.00 84.88 83 MET A CA 1
ATOM 598 C C . MET A 1 83 ? -11.814 -10.213 7.806 1.00 84.88 83 MET A C 1
ATOM 600 O O . MET A 1 83 ? -12.952 -9.924 8.160 1.00 84.88 83 MET A O 1
ATOM 604 N N . GLN A 1 84 ? -11.091 -11.142 8.437 1.00 85.19 84 GLN A N 1
ATOM 605 C CA . GLN A 1 84 ? -11.568 -11.861 9.616 1.00 85.19 84 GLN A CA 1
ATOM 606 C C . GLN A 1 84 ? -11.760 -10.931 10.820 1.00 85.19 84 GLN A C 1
ATOM 608 O O . GLN A 1 84 ? -12.764 -11.050 11.516 1.00 85.19 84 GLN A O 1
ATOM 613 N N . SER A 1 85 ? -10.828 -10.002 11.064 1.00 84.31 85 SER A N 1
ATOM 614 C CA . SER A 1 85 ? -10.970 -9.006 12.132 1.00 84.31 85 SER A CA 1
ATOM 615 C C . SER A 1 85 ? -12.198 -8.125 11.918 1.00 84.31 85 SER A C 1
ATOM 617 O O . SER A 1 85 ? -12.937 -7.901 12.864 1.00 84.31 85 SER A O 1
ATOM 619 N N . ILE A 1 86 ? -12.463 -7.698 10.679 1.00 84.69 86 ILE A N 1
ATOM 620 C CA . ILE A 1 86 ? -13.669 -6.924 10.345 1.00 84.69 86 ILE A CA 1
ATOM 621 C C . ILE A 1 86 ? -14.940 -7.763 10.544 1.00 84.69 86 ILE A C 1
ATOM 623 O O . ILE A 1 86 ? -15.931 -7.255 11.061 1.00 84.69 86 ILE A O 1
ATOM 627 N N . ALA A 1 87 ? -14.929 -9.044 10.162 1.00 82.38 87 ALA A N 1
ATOM 628 C CA . ALA A 1 87 ? -16.068 -9.937 10.382 1.00 82.38 87 ALA A CA 1
ATOM 629 C C . ALA A 1 87 ? -16.366 -10.137 11.882 1.00 82.38 87 ALA A C 1
ATOM 631 O O . ALA A 1 87 ? -17.531 -10.137 12.268 1.00 82.38 87 ALA A O 1
ATOM 632 N N . ALA A 1 88 ? -15.326 -10.214 12.720 1.00 80.81 88 ALA A N 1
ATOM 633 C CA . ALA A 1 88 ? -15.451 -10.355 14.173 1.00 80.81 88 ALA A CA 1
ATOM 634 C C . ALA A 1 88 ? -16.059 -9.124 14.872 1.00 80.81 88 ALA A C 1
ATOM 636 O O . ALA A 1 88 ? -16.597 -9.250 15.970 1.00 80.81 88 ALA A O 1
ATOM 637 N N . GLU A 1 89 ? -16.034 -7.946 14.240 1.00 83.94 89 GLU A N 1
ATOM 638 C CA . GLU A 1 89 ? -16.712 -6.744 14.752 1.00 83.94 89 GLU A 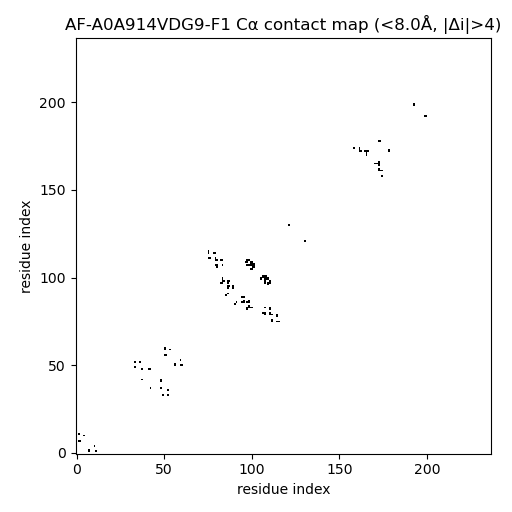CA 1
ATOM 639 C C . GLU A 1 89 ? -18.249 -6.824 14.596 1.00 83.94 89 GLU A C 1
ATOM 641 O O . GLU A 1 89 ? -18.960 -5.945 15.072 1.00 83.94 89 GLU A O 1
ATOM 646 N N . HIS A 1 90 ? -18.792 -7.855 13.925 1.00 78.50 90 HIS A N 1
ATOM 647 C CA . HIS A 1 90 ? -20.236 -8.104 13.742 1.00 78.50 90 HIS A CA 1
ATOM 648 C C . HIS A 1 90 ? -21.050 -6.931 13.141 1.00 78.50 90 HIS A C 1
ATOM 650 O O . HIS A 1 90 ? -22.280 -6.956 13.148 1.00 78.50 90 HIS A O 1
ATOM 656 N N . ILE A 1 91 ? -20.390 -5.924 12.556 1.00 79.25 91 ILE A N 1
ATOM 657 C CA . ILE A 1 91 ? -21.032 -4.723 11.986 1.00 79.25 91 ILE A CA 1
ATOM 658 C C . ILE A 1 91 ? -21.885 -5.075 10.756 1.00 79.25 91 ILE A C 1
ATOM 660 O O . ILE A 1 91 ? -22.899 -4.434 10.485 1.00 79.25 91 ILE A O 1
ATOM 664 N N . ILE A 1 92 ? -21.487 -6.108 10.003 1.00 75.31 92 ILE A N 1
ATOM 665 C CA . ILE A 1 92 ? -22.181 -6.559 8.794 1.00 75.31 92 ILE A CA 1
ATOM 666 C C . ILE A 1 92 ? -22.568 -8.035 8.968 1.00 75.31 92 ILE A C 1
ATOM 668 O O . ILE A 1 92 ? -21.705 -8.907 8.832 1.00 75.31 92 ILE A O 1
ATOM 672 N N . PRO A 1 93 ? -23.857 -8.358 9.189 1.00 70.00 93 PRO A N 1
ATOM 673 C CA . PRO A 1 93 ? -24.295 -9.736 9.436 1.00 70.00 93 PRO A CA 1
ATOM 674 C C . PRO A 1 93 ? -24.043 -10.678 8.245 1.00 70.00 93 PRO A C 1
ATOM 676 O O . PRO A 1 93 ? -23.934 -11.887 8.423 1.00 70.00 93 PRO A O 1
ATOM 679 N N . ALA A 1 94 ? -23.880 -10.141 7.030 1.00 70.44 94 ALA A N 1
ATOM 680 C CA . ALA A 1 94 ? -23.535 -10.916 5.836 1.00 70.44 94 ALA A CA 1
ATOM 681 C C . ALA A 1 94 ? -22.092 -11.472 5.838 1.00 70.44 94 ALA A C 1
ATOM 683 O O . ALA A 1 94 ? -21.806 -12.407 5.092 1.00 70.44 94 ALA A O 1
ATOM 684 N N . LEU A 1 95 ? -21.185 -10.925 6.660 1.00 67.88 95 LEU A N 1
ATOM 685 C CA . LEU A 1 95 ? -19.784 -11.364 6.759 1.00 67.88 95 LEU A CA 1
ATOM 686 C C . LEU A 1 95 ? -19.544 -12.403 7.869 1.00 67.88 95 LEU A C 1
ATOM 688 O O . LEU A 1 95 ? -18.443 -12.941 7.959 1.00 67.88 95 LEU A O 1
ATOM 692 N N . ALA A 1 96 ? -20.569 -12.755 8.653 1.00 66.50 96 ALA A N 1
ATOM 693 C CA . ALA A 1 96 ? -20.499 -13.745 9.732 1.00 66.50 96 ALA A CA 1
ATOM 694 C C . ALA A 1 96 ? -19.824 -15.092 9.362 1.00 66.50 96 ALA A C 1
ATOM 696 O O . ALA A 1 96 ? -19.031 -15.593 10.160 1.00 66.50 96 ALA A O 1
ATOM 697 N N . PRO A 1 97 ? -20.026 -15.698 8.167 1.00 69.12 97 PRO A N 1
ATOM 698 C CA . PRO A 1 97 ? -19.346 -16.957 7.841 1.00 69.12 97 PRO A CA 1
ATOM 699 C C . PRO A 1 97 ? -17.822 -16.820 7.651 1.00 69.12 97 PRO A C 1
ATOM 701 O O . PRO A 1 97 ? -17.123 -17.835 7.637 1.00 69.12 97 PRO A O 1
ATOM 704 N N . LEU A 1 98 ? -17.287 -15.599 7.510 1.00 69.81 98 LEU A N 1
ATOM 705 C CA . LEU A 1 98 ? -15.853 -15.342 7.319 1.00 69.81 98 LEU A CA 1
ATOM 706 C C . LEU A 1 98 ? -15.091 -15.187 8.644 1.00 69.81 98 LEU A C 1
ATOM 708 O O . LEU A 1 98 ? -13.861 -15.249 8.641 1.00 69.81 98 LEU A O 1
ATOM 712 N N . GLU A 1 99 ? -15.795 -15.035 9.768 1.00 66.75 99 GLU A N 1
ATOM 713 C CA . GLU A 1 99 ? -15.193 -14.950 11.104 1.00 66.75 99 GLU A CA 1
ATOM 714 C C . GLU A 1 99 ? -14.567 -16.285 11.548 1.00 66.75 99 GLU A C 1
ATOM 716 O O . GLU A 1 99 ? -13.615 -16.306 12.336 1.00 66.75 99 GLU A O 1
ATOM 721 N N . VAL A 1 100 ? -15.063 -17.405 11.003 1.00 69.00 100 VAL A N 1
ATOM 722 C CA . VAL A 1 100 ? -14.698 -18.770 11.402 1.00 69.00 100 VAL A CA 1
ATOM 723 C C . VAL A 1 100 ? -13.198 -19.027 11.209 1.00 69.00 100 VAL A C 1
ATOM 725 O O . VAL A 1 100 ? -12.725 -19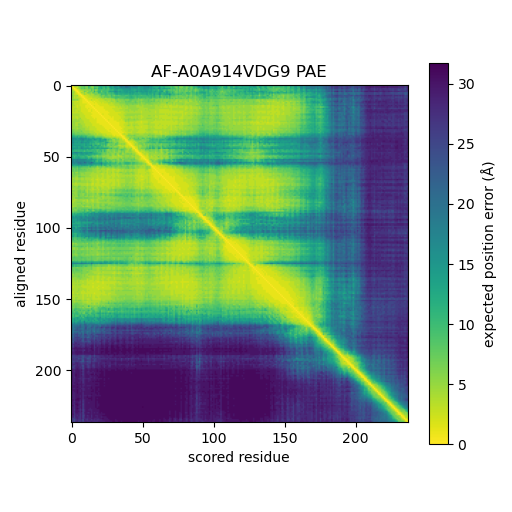.435 10.144 1.00 69.00 100 VAL A O 1
ATOM 728 N N . GLY A 1 101 ? -12.440 -18.825 12.285 1.00 69.25 101 GLY A N 1
ATOM 729 C CA . GLY A 1 101 ? -11.041 -19.212 12.401 1.00 69.25 101 GLY A CA 1
ATOM 730 C C . GLY A 1 101 ? -10.925 -20.663 12.857 1.00 69.25 101 GLY A C 1
ATOM 731 O O . GLY A 1 101 ? -11.573 -21.066 13.821 1.00 69.25 101 GLY A O 1
ATOM 732 N N . ARG A 1 102 ? -10.080 -21.463 12.196 1.00 64.50 102 ARG A N 1
ATOM 733 C CA . ARG A 1 102 ? -9.791 -22.838 12.640 1.00 64.50 102 ARG A CA 1
ATOM 734 C C . ARG A 1 102 ? -8.469 -22.926 13.406 1.00 64.50 102 ARG A C 1
ATOM 736 O O . ARG A 1 102 ? -7.462 -22.341 13.004 1.00 64.50 102 ARG A O 1
ATOM 743 N N . GLY A 1 103 ? -8.478 -23.723 14.476 1.00 68.75 103 GLY A N 1
ATOM 744 C CA . GLY A 1 103 ? -7.302 -24.068 15.278 1.00 68.75 103 GLY A CA 1
ATOM 745 C C . GLY A 1 103 ? -6.886 -23.010 16.315 1.00 68.75 103 GLY A C 1
ATOM 746 O O . GLY A 1 103 ? -7.487 -21.938 16.387 1.00 68.75 103 GLY A O 1
ATOM 747 N N . PRO A 1 104 ? -5.830 -23.291 17.106 1.00 62.56 104 PRO A N 1
ATOM 748 C CA . PRO A 1 104 ? -5.358 -22.412 18.184 1.00 62.56 104 PRO A CA 1
ATOM 749 C C . PRO A 1 104 ? -4.854 -21.051 17.679 1.00 62.56 104 PRO A C 1
ATOM 751 O O . PRO A 1 104 ? -4.934 -20.059 18.392 1.00 62.56 104 PRO A O 1
ATOM 754 N N . ASN A 1 105 ? -4.407 -20.984 16.419 1.00 67.38 105 ASN A N 1
ATOM 755 C CA . ASN A 1 105 ? -3.942 -19.759 15.760 1.00 67.38 105 ASN A CA 1
ATOM 756 C C . ASN A 1 105 ? -5.045 -19.000 14.992 1.00 67.38 105 ASN A C 1
ATOM 758 O O . ASN A 1 105 ? -4.721 -18.087 14.233 1.00 67.38 105 ASN A O 1
ATOM 762 N N . LYS A 1 106 ? -6.327 -19.383 15.149 1.00 72.25 106 LYS A N 1
ATOM 763 C CA . LYS A 1 106 ? -7.498 -18.766 14.488 1.00 72.25 106 LYS A CA 1
ATOM 764 C C . LYS A 1 106 ? -7.284 -18.504 12.991 1.00 72.25 106 LYS A C 1
ATOM 766 O O . LYS A 1 106 ? -7.589 -17.425 12.494 1.00 72.25 106 LYS A O 1
ATOM 771 N N . ILE A 1 107 ? -6.753 -19.483 12.261 1.00 75.62 107 ILE A N 1
ATOM 772 C CA . ILE A 1 107 ? -6.371 -19.288 10.859 1.00 75.62 107 ILE A CA 1
ATOM 773 C C . ILE A 1 107 ? -7.644 -19.065 10.020 1.00 75.62 107 ILE A C 1
ATOM 775 O O . ILE A 1 107 ? -8.547 -19.911 10.077 1.00 75.62 107 ILE A O 1
ATOM 779 N N . PRO A 1 108 ? -7.736 -17.969 9.239 1.00 80.88 108 PRO A N 1
ATOM 780 C CA . PRO A 1 108 ? -8.922 -17.637 8.451 1.00 80.88 108 PRO A CA 1
ATOM 781 C C . PRO A 1 108 ? -8.996 -18.477 7.168 1.00 80.88 108 PRO A C 1
ATOM 783 O O . PRO A 1 108 ? -8.709 -17.999 6.072 1.00 80.88 108 PRO A O 1
ATOM 786 N N . VAL A 1 109 ? -9.368 -19.754 7.290 1.00 80.25 109 VAL A N 1
ATOM 787 C CA . VAL A 1 109 ? -9.407 -20.688 6.147 1.00 80.25 109 VAL A CA 1
ATOM 788 C C . VAL A 1 109 ? -10.468 -20.274 5.122 1.00 80.25 109 VAL A C 1
ATOM 790 O O . VAL A 1 109 ? -10.191 -20.257 3.925 1.00 80.25 109 VAL A O 1
ATOM 793 N N . VAL A 1 110 ? -11.666 -19.897 5.584 1.00 82.06 110 VAL A N 1
ATOM 794 C CA . VAL A 1 110 ? -12.782 -19.508 4.703 1.00 82.06 110 VAL A CA 1
ATOM 795 C C . VAL A 1 110 ? -12.479 -18.189 3.995 1.00 82.06 110 VAL A C 1
ATOM 797 O O . VAL A 1 110 ? -12.571 -18.121 2.771 1.00 82.06 110 VAL A O 1
ATOM 800 N N . ALA A 1 111 ? -12.043 -17.163 4.735 1.00 83.31 111 ALA A N 1
ATOM 801 C CA . ALA A 1 111 ? -11.688 -15.880 4.134 1.00 83.31 111 ALA A CA 1
ATOM 802 C C . ALA A 1 111 ? -10.494 -16.013 3.174 1.00 83.31 111 ALA A C 1
ATOM 804 O O . ALA A 1 111 ? -10.512 -15.412 2.105 1.00 83.31 111 ALA A O 1
ATOM 805 N N . SER A 1 112 ? -9.495 -16.847 3.489 1.00 85.25 112 SER A N 1
ATOM 806 C CA . SER A 1 112 ? -8.381 -17.110 2.570 1.00 85.25 112 SER A CA 1
ATOM 807 C C . SER A 1 112 ? -8.854 -17.763 1.274 1.00 85.25 112 SER A C 1
ATOM 809 O O . SER A 1 112 ? -8.437 -17.324 0.210 1.00 85.25 112 SER A O 1
ATOM 811 N N . LEU A 1 113 ? -9.737 -18.767 1.335 1.00 86.56 113 LEU A N 1
ATOM 812 C CA . LEU A 1 113 ? -10.248 -19.441 0.137 1.00 86.56 113 LEU A CA 1
ATOM 813 C C . LEU A 1 113 ? -11.020 -18.472 -0.770 1.00 86.56 113 LEU A C 1
ATOM 815 O O . LEU A 1 113 ? -10.800 -18.453 -1.980 1.00 86.56 113 LEU A O 1
ATOM 819 N N . VAL A 1 114 ? -11.886 -17.643 -0.180 1.00 85.81 114 VAL A N 1
ATOM 820 C CA . VAL A 1 114 ? -12.659 -16.628 -0.911 1.00 85.81 114 VAL A CA 1
ATOM 821 C C . VAL A 1 114 ? -11.728 -15.597 -1.553 1.00 85.81 114 VAL A C 1
ATOM 823 O O . VAL A 1 114 ? -11.855 -15.319 -2.744 1.00 85.81 114 VAL A O 1
ATOM 826 N N . MET A 1 115 ? -10.745 -15.081 -0.809 1.00 88.56 115 MET A N 1
ATOM 827 C CA . MET A 1 115 ? -9.770 -14.122 -1.339 1.00 88.56 115 MET A CA 1
ATOM 828 C C . MET A 1 115 ? -8.904 -14.726 -2.451 1.00 88.56 115 MET A C 1
ATOM 830 O O . MET A 1 115 ? -8.639 -14.055 -3.447 1.00 88.56 115 MET A O 1
ATOM 834 N N . THR A 1 116 ? -8.501 -15.993 -2.329 1.00 88.19 116 THR A N 1
ATOM 835 C CA . THR A 1 116 ? -7.769 -16.703 -3.386 1.00 88.19 116 THR A CA 1
ATOM 836 C C . THR A 1 116 ? -8.633 -16.903 -4.630 1.00 88.19 116 THR A C 1
ATOM 838 O O . THR A 1 116 ? -8.144 -16.677 -5.733 1.00 88.19 116 THR A O 1
ATOM 841 N N . ALA A 1 117 ? -9.911 -17.266 -4.483 1.00 89.88 117 ALA A N 1
ATOM 842 C CA . ALA A 1 117 ? -10.826 -17.415 -5.616 1.00 89.88 117 ALA A CA 1
ATOM 843 C C . ALA A 1 117 ? -11.027 -16.087 -6.365 1.00 89.88 117 ALA A C 1
ATOM 845 O O . ALA A 1 117 ? -10.927 -16.044 -7.590 1.00 89.88 117 ALA A O 1
ATOM 846 N N . ILE A 1 118 ? -11.235 -14.993 -5.628 1.00 88.75 118 ILE A N 1
ATOM 847 C CA . ILE A 1 118 ? -11.372 -13.647 -6.198 1.00 88.75 118 ILE A CA 1
ATOM 848 C C . ILE A 1 118 ? -10.074 -13.222 -6.899 1.00 88.75 118 ILE A C 1
ATOM 850 O O . ILE A 1 118 ? -10.112 -12.757 -8.036 1.00 88.75 118 ILE A O 1
ATOM 854 N N . SER A 1 119 ? -8.921 -13.427 -6.255 1.00 89.19 119 SER A N 1
ATOM 855 C CA . SER A 1 119 ? -7.607 -13.142 -6.845 1.00 89.19 119 SER A CA 1
ATOM 856 C C . SER A 1 119 ? -7.390 -13.915 -8.151 1.00 89.19 119 SER A C 1
ATOM 858 O O . SER A 1 119 ? -6.966 -13.337 -9.150 1.00 89.19 119 SER A O 1
ATOM 860 N N . LEU A 1 120 ? -7.767 -15.197 -8.188 1.00 89.62 120 LEU A N 1
ATOM 861 C CA . LEU A 1 120 ? -7.642 -16.034 -9.380 1.00 89.62 120 LEU A CA 1
ATOM 862 C C . LEU A 1 120 ? -8.484 -15.502 -10.550 1.00 89.62 120 LEU A C 1
ATOM 864 O O . LEU A 1 120 ? -7.999 -15.471 -11.678 1.00 89.62 120 LEU A O 1
ATOM 868 N N . ILE A 1 121 ? -9.704 -15.024 -10.286 1.00 89.69 121 ILE A N 1
ATOM 869 C CA . ILE A 1 121 ? -10.555 -14.396 -11.309 1.00 89.69 121 ILE A CA 1
ATOM 870 C C . ILE A 1 121 ? -9.867 -13.155 -11.895 1.00 89.69 121 ILE A C 1
ATOM 872 O O . ILE A 1 121 ? -9.814 -13.007 -13.114 1.00 89.69 121 ILE A O 1
ATOM 876 N N . PHE A 1 122 ? -9.290 -12.289 -11.055 1.00 86.88 122 PHE A N 1
ATOM 877 C CA . PHE A 1 122 ? -8.587 -11.089 -11.523 1.00 86.88 122 PHE A CA 1
ATOM 878 C C . PHE A 1 122 ? -7.316 -11.401 -12.318 1.00 86.88 122 PHE A C 1
ATOM 880 O O . PHE A 1 122 ? -7.034 -10.721 -13.305 1.00 86.88 122 PHE A O 1
ATOM 887 N N . VAL A 1 123 ? -6.577 -12.447 -11.941 1.00 87.56 123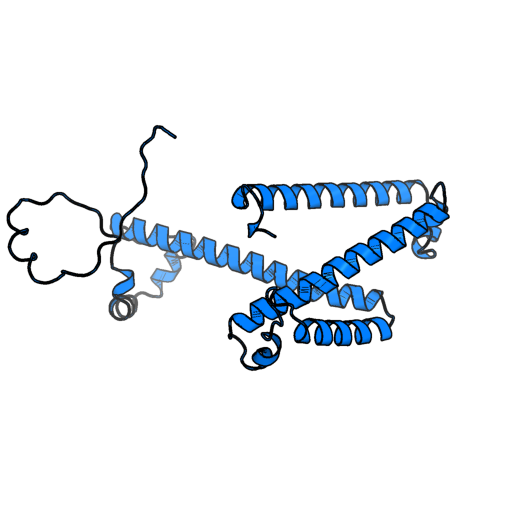 VAL A N 1
ATOM 888 C CA . VAL A 1 123 ? -5.405 -12.910 -12.700 1.00 87.56 123 VAL A CA 1
ATOM 889 C C . VAL A 1 123 ? -5.812 -13.423 -14.086 1.00 87.56 123 VAL A C 1
ATOM 891 O O . VAL A 1 123 ? -5.125 -13.128 -15.063 1.00 87.56 123 VAL A O 1
ATOM 894 N N . LEU A 1 124 ? -6.946 -14.126 -14.204 1.00 87.38 124 LEU A N 1
ATOM 895 C CA . LEU A 1 124 ? -7.439 -14.653 -15.485 1.00 87.38 124 LEU A CA 1
ATOM 896 C C . LEU A 1 124 ? -7.847 -13.560 -16.489 1.00 87.38 124 LEU A C 1
ATOM 898 O O . LEU A 1 124 ? -7.775 -13.794 -17.693 1.00 87.38 124 LEU A O 1
ATOM 902 N N . VAL A 1 125 ? -8.234 -12.365 -16.026 1.00 85.88 125 VAL A N 1
ATOM 903 C CA . VAL A 1 125 ? -8.552 -11.215 -16.899 1.00 85.88 125 VAL A CA 1
ATOM 904 C C . VAL A 1 125 ? -7.298 -10.667 -17.604 1.00 85.88 125 VAL A C 1
ATOM 906 O O . VAL A 1 125 ? -7.402 -10.076 -18.678 1.00 85.88 125 VAL A O 1
ATOM 909 N N . GLY A 1 126 ? -6.102 -10.874 -17.040 1.00 82.06 126 GLY A N 1
ATOM 910 C CA . GLY A 1 126 ? -4.815 -10.689 -17.726 1.00 82.06 126 GLY A CA 1
ATOM 911 C C . GLY A 1 126 ? -4.405 -9.251 -18.083 1.00 82.06 126 GLY A C 1
ATOM 912 O O . GLY A 1 126 ? -3.321 -9.056 -18.631 1.00 82.06 126 GLY A O 1
ATOM 913 N N . ASN A 1 127 ? -5.215 -8.228 -17.780 1.00 88.12 127 ASN A N 1
ATOM 914 C CA . ASN A 1 127 ? -4.900 -6.833 -18.108 1.00 88.12 127 ASN A CA 1
ATOM 915 C C . ASN A 1 127 ? -4.321 -6.065 -16.907 1.00 88.12 127 ASN A C 1
ATOM 917 O O . ASN A 1 127 ? -5.054 -5.537 -16.067 1.00 88.12 127 ASN A O 1
ATOM 921 N N . LEU A 1 128 ? -2.990 -5.955 -16.856 1.00 87.06 128 LEU A N 1
ATOM 922 C CA . LEU A 1 128 ? -2.271 -5.280 -15.767 1.00 87.06 128 LEU A CA 1
ATOM 923 C C . LEU A 1 128 ? -2.586 -3.781 -15.655 1.00 87.06 128 LEU A C 1
ATOM 925 O O . LEU A 1 128 ? -2.639 -3.255 -14.545 1.00 87.06 128 LEU A O 1
ATOM 929 N N . ASN A 1 129 ? -2.830 -3.092 -16.775 1.00 90.31 129 ASN A N 1
ATOM 930 C CA . ASN A 1 129 ? -3.120 -1.656 -16.759 1.00 90.31 129 ASN A CA 1
ATOM 931 C C . ASN A 1 129 ? -4.472 -1.363 -16.087 1.00 90.31 129 ASN A C 1
ATOM 933 O O . ASN A 1 129 ? -4.608 -0.414 -15.318 1.00 90.31 129 ASN A O 1
ATOM 937 N N . GLN A 1 130 ? -5.468 -2.222 -16.317 1.00 90.25 130 GLN A N 1
ATOM 938 C CA . GLN A 1 130 ? -6.748 -2.133 -15.609 1.00 90.25 130 GLN A CA 1
ATOM 939 C C . GLN A 1 130 ? -6.614 -2.530 -14.135 1.00 90.25 130 GLN A C 1
ATOM 941 O O . GLN A 1 130 ? -7.190 -1.867 -13.272 1.00 90.25 130 GLN A O 1
ATOM 946 N N . LEU A 1 131 ? -5.820 -3.564 -13.834 1.00 90.06 131 LEU A N 1
ATOM 947 C CA . LEU A 1 131 ? -5.544 -3.996 -12.459 1.00 90.06 131 LEU A CA 1
ATOM 948 C C . LEU A 1 131 ? -4.897 -2.887 -11.618 1.00 90.06 131 LEU A C 1
ATOM 950 O O . LEU A 1 131 ? -5.233 -2.738 -10.443 1.00 90.06 131 LEU A O 1
ATOM 954 N N . ALA A 1 132 ? -4.013 -2.086 -12.222 1.00 91.06 132 ALA A N 1
ATOM 955 C CA . ALA A 1 132 ? -3.395 -0.944 -11.557 1.00 91.06 132 ALA A CA 1
ATOM 956 C C . ALA A 1 132 ? -4.456 0.058 -11.072 1.00 91.06 132 ALA A C 1
ATOM 958 O O . ALA A 1 132 ? -4.497 0.382 -9.887 1.00 91.06 132 ALA A O 1
ATOM 959 N N . ILE A 1 133 ? -5.374 0.473 -11.951 1.00 92.25 133 ILE A N 1
ATOM 960 C CA . ILE A 1 133 ? -6.453 1.414 -11.601 1.00 92.25 133 ILE A CA 1
ATOM 961 C C . ILE A 1 133 ? -7.398 0.806 -10.558 1.00 92.25 133 ILE A C 1
ATOM 963 O O . ILE A 1 133 ? -7.769 1.480 -9.593 1.00 92.25 133 ILE A O 1
ATOM 967 N N . LEU A 1 134 ? -7.754 -0.471 -10.723 1.00 91.00 134 LEU A N 1
ATOM 968 C CA . LEU A 1 134 ? -8.636 -1.192 -9.805 1.00 91.00 134 LEU A CA 1
ATOM 969 C C . LEU A 1 134 ? -8.070 -1.253 -8.379 1.00 91.00 134 LEU A C 1
ATOM 971 O O . LEU A 1 134 ? -8.833 -1.176 -7.422 1.00 91.00 134 LEU A O 1
ATOM 975 N N . SER A 1 135 ? -6.749 -1.373 -8.236 1.00 90.75 135 SER A N 1
ATOM 976 C CA . SER A 1 135 ? -6.072 -1.356 -6.938 1.00 90.75 135 SER A CA 1
ATOM 977 C C . SER A 1 135 ? -5.948 0.067 -6.382 1.00 90.75 135 SER A C 1
ATOM 979 O O . SER A 1 135 ? -6.297 0.326 -5.230 1.00 90.75 135 SER A O 1
ATOM 981 N N . THR A 1 136 ? -5.510 1.028 -7.202 1.00 95.00 136 THR A N 1
ATOM 982 C CA . THR A 1 136 ? -5.237 2.401 -6.751 1.00 95.00 136 THR A CA 1
ATOM 983 C C . THR A 1 136 ? -6.486 3.132 -6.254 1.00 95.00 136 THR A C 1
ATOM 985 O O . THR A 1 136 ? -6.402 3.837 -5.249 1.00 95.00 136 THR A O 1
ATOM 988 N N . MET A 1 137 ? -7.644 2.973 -6.904 1.00 95.75 137 MET A N 1
ATOM 989 C CA . MET A 1 137 ? -8.852 3.729 -6.536 1.00 95.75 137 MET A CA 1
ATOM 990 C C . MET A 1 137 ? -9.337 3.436 -5.096 1.00 95.75 137 MET A C 1
ATOM 992 O O . MET A 1 137 ? -9.463 4.387 -4.321 1.00 95.75 137 MET A O 1
ATOM 996 N N . PRO A 1 138 ? -9.535 2.171 -4.664 1.00 93.69 138 PRO A N 1
ATOM 997 C CA . PRO A 1 138 ? -9.860 1.849 -3.271 1.00 93.69 138 PRO A CA 1
ATOM 998 C C . PRO A 1 138 ? -8.806 2.310 -2.256 1.00 93.69 138 PRO A C 1
ATOM 1000 O O . PRO A 1 138 ? -9.171 2.780 -1.174 1.00 93.69 138 PRO A O 1
ATOM 1003 N N . PHE A 1 139 ? -7.511 2.219 -2.588 1.00 92.81 139 PHE A N 1
ATOM 1004 C CA . PHE A 1 139 ? -6.447 2.707 -1.702 1.00 92.81 139 PHE A CA 1
ATOM 1005 C C . PHE A 1 139 ? -6.537 4.222 -1.495 1.00 92.81 139 PHE A C 1
ATOM 1007 O O . PHE A 1 139 ? -6.512 4.681 -0.353 1.00 92.81 139 PHE A O 1
ATOM 1014 N N . LEU A 1 140 ? -6.721 5.003 -2.565 1.00 96.25 140 LEU A N 1
ATOM 1015 C CA . LEU A 1 140 ? -6.876 6.459 -2.470 1.00 96.25 140 LEU A CA 1
ATOM 1016 C C . LEU A 1 140 ? -8.122 6.864 -1.680 1.00 96.25 140 LEU A C 1
ATOM 1018 O O . LEU A 1 140 ? -8.046 7.768 -0.849 1.00 96.25 140 LEU A O 1
ATOM 1022 N N . ILE A 1 141 ? -9.248 6.179 -1.897 1.00 97.00 141 ILE A N 1
ATOM 1023 C CA . ILE A 1 141 ? -10.481 6.412 -1.135 1.00 97.00 141 ILE A CA 1
ATOM 1024 C C . ILE A 1 141 ? -10.238 6.145 0.354 1.00 97.00 141 ILE A C 1
ATOM 1026 O O . ILE A 1 141 ? -10.594 6.970 1.193 1.00 97.00 141 ILE A O 1
ATOM 1030 N N . THR A 1 142 ? -9.573 5.038 0.691 1.00 95.19 142 THR A N 1
ATOM 1031 C CA . THR A 1 142 ? -9.239 4.700 2.083 1.00 95.19 142 THR A CA 1
ATOM 1032 C C . THR A 1 142 ? -8.357 5.776 2.715 1.00 95.19 142 THR A C 1
ATOM 1034 O O . THR A 1 142 ? -8.656 6.242 3.813 1.00 95.19 142 THR A O 1
ATOM 1037 N N . TYR A 1 143 ? -7.319 6.243 2.013 1.00 95.38 143 TYR A N 1
ATOM 1038 C CA . TYR A 1 143 ? -6.479 7.340 2.503 1.00 95.38 143 TYR A CA 1
ATOM 1039 C C . TYR A 1 143 ? -7.266 8.642 2.687 1.00 95.38 143 TYR A C 1
ATOM 1041 O O . TYR A 1 143 ? -7.070 9.335 3.685 1.00 95.38 143 TYR A O 1
ATOM 1049 N N . ALA A 1 144 ? -8.191 8.963 1.780 1.00 96.94 144 ALA A N 1
ATOM 1050 C CA . ALA A 1 144 ? -9.067 10.123 1.923 1.00 96.94 144 ALA A CA 1
ATOM 1051 C C . ALA A 1 144 ? -9.961 10.016 3.170 1.00 96.94 144 ALA A C 1
ATOM 1053 O O . ALA A 1 144 ? -10.026 10.968 3.947 1.00 96.94 144 ALA A O 1
ATOM 1054 N N . PHE A 1 145 ? -10.584 8.857 3.414 1.00 96.94 145 PHE A N 1
ATOM 1055 C CA . PHE A 1 145 ? -11.399 8.622 4.611 1.00 96.94 145 PHE A CA 1
ATOM 1056 C C . PHE A 1 145 ? -10.582 8.681 5.905 1.00 96.94 145 PHE A C 1
ATOM 1058 O O . PHE A 1 145 ? -11.046 9.264 6.882 1.00 96.94 145 PHE A O 1
ATOM 1065 N N . VAL A 1 146 ? -9.364 8.131 5.921 1.00 95.62 146 VAL A N 1
ATOM 1066 C CA . VAL A 1 146 ? -8.474 8.193 7.093 1.00 95.62 146 VAL A CA 1
ATOM 1067 C C . VAL A 1 146 ? -8.098 9.642 7.412 1.00 95.62 146 VAL A C 1
ATOM 1069 O O . VAL A 1 146 ? -8.235 10.073 8.558 1.00 95.62 146 VAL A O 1
ATOM 1072 N N . ASN A 1 147 ? -7.698 10.418 6.402 1.00 95.50 147 ASN A N 1
ATOM 1073 C CA . ASN A 1 147 ? -7.361 11.832 6.577 1.00 95.50 147 ASN A CA 1
ATOM 1074 C C . ASN A 1 147 ? -8.576 12.658 7.024 1.00 95.50 147 ASN A C 1
ATOM 1076 O O . ASN A 1 147 ? -8.467 13.482 7.932 1.00 95.50 147 ASN A O 1
ATOM 1080 N N . TYR A 1 148 ? -9.744 12.413 6.426 1.00 96.12 148 TYR A N 1
ATOM 1081 C CA . TYR A 1 148 ? -10.989 13.075 6.810 1.00 96.12 148 TYR A CA 1
ATOM 1082 C C . TYR A 1 148 ? -11.387 12.752 8.255 1.00 96.12 148 TYR A C 1
ATOM 1084 O O . TYR A 1 148 ? -11.688 13.664 9.025 1.00 96.12 148 TYR A O 1
ATOM 1092 N N . SER A 1 149 ? -11.329 11.474 8.642 1.00 95.88 149 SER A N 1
ATOM 1093 C CA . SER A 1 149 ? -11.613 11.029 10.008 1.00 95.88 149 SER A CA 1
ATOM 1094 C C . SER A 1 149 ? -10.717 11.757 11.012 1.00 95.88 149 SER A C 1
ATOM 1096 O O . SER A 1 149 ? -11.223 12.361 11.958 1.00 95.88 149 SER A O 1
ATOM 1098 N N . TYR A 1 150 ? -9.408 11.830 10.747 1.00 94.50 150 TYR A N 1
ATOM 1099 C CA . TYR A 1 150 ? -8.465 12.544 11.610 1.00 94.50 150 TYR A CA 1
ATOM 1100 C C . TYR A 1 150 ? -8.804 14.034 11.771 1.00 94.50 150 TYR A C 1
ATOM 1102 O O . TYR A 1 150 ? -8.848 14.534 12.894 1.00 94.50 150 TYR A O 1
ATOM 1110 N N . VAL A 1 151 ? -9.097 14.739 10.672 1.00 94.19 151 VAL A N 1
ATOM 1111 C CA . VAL A 1 151 ? -9.476 16.163 10.720 1.00 94.19 151 VAL A CA 1
ATOM 1112 C C . VAL A 1 151 ? -10.790 16.360 11.478 1.00 94.19 151 VAL A C 1
ATOM 1114 O O . VAL A 1 151 ? -10.889 17.268 12.304 1.00 94.19 151 VAL A O 1
ATOM 1117 N N . SER A 1 152 ? -11.784 15.499 11.247 1.00 92.81 152 SER A N 1
ATOM 1118 C CA . SER A 1 152 ? -13.078 15.575 11.936 1.00 92.81 152 SER A CA 1
ATOM 1119 C C . SER A 1 152 ? -12.945 15.368 13.450 1.00 92.81 152 SER A C 1
ATOM 1121 O O . SER A 1 152 ? -13.546 16.106 14.235 1.00 92.81 152 SER A O 1
ATOM 1123 N N . LEU A 1 153 ? -12.092 14.428 13.868 1.00 92.94 153 LEU A N 1
ATOM 1124 C CA . LEU A 1 153 ? -11.760 14.186 15.268 1.00 92.94 153 LEU A CA 1
ATOM 1125 C C . LEU A 1 153 ? -11.031 15.393 15.862 1.00 92.94 153 LEU A C 1
ATOM 1127 O O . LEU A 1 153 ? -11.467 15.908 16.887 1.00 92.94 153 LEU A O 1
ATOM 1131 N N . ALA A 1 154 ? -9.981 15.893 15.206 1.00 91.12 154 ALA A N 1
ATOM 1132 C CA . ALA A 1 154 ? -9.205 17.037 15.689 1.00 91.12 154 ALA A CA 1
ATOM 1133 C C . ALA A 1 154 ? -10.067 18.300 15.867 1.00 91.12 154 ALA A C 1
ATOM 1135 O O . ALA A 1 154 ? -9.992 18.954 16.905 1.00 91.12 154 ALA A O 1
ATOM 1136 N N . MET A 1 155 ? -10.943 18.598 14.902 1.00 88.94 155 MET A N 1
ATOM 1137 C CA . MET A 1 155 ? -11.887 19.716 14.998 1.00 88.94 155 MET A CA 1
ATOM 1138 C C . MET A 1 155 ? -12.885 19.522 16.147 1.00 88.94 155 MET A C 1
ATOM 1140 O O . MET A 1 155 ? -13.192 20.470 16.866 1.00 88.94 155 MET A O 1
ATOM 1144 N N . THR A 1 156 ? -13.374 18.295 16.350 1.00 88.25 156 THR A N 1
ATOM 1145 C CA . THR A 1 156 ? -14.291 17.984 17.456 1.00 88.25 156 THR A CA 1
ATOM 1146 C C . THR A 1 156 ? -13.606 18.144 18.817 1.00 88.25 156 THR A C 1
ATOM 1148 O O . THR A 1 156 ? -14.198 18.721 19.727 1.00 88.25 156 THR A O 1
ATOM 1151 N N . TYR A 1 157 ? -12.351 17.704 18.958 1.00 85.69 157 TYR A N 1
ATOM 1152 C CA . TYR A 1 157 ? -11.567 17.882 20.187 1.00 85.69 157 TYR A CA 1
ATOM 1153 C C . TYR A 1 157 ? -11.328 19.358 20.520 1.00 85.69 157 TYR A C 1
ATOM 1155 O O . TYR A 1 157 ? -11.451 19.750 21.683 1.00 85.69 157 TYR A O 1
ATOM 1163 N N . ASP A 1 158 ? -11.028 20.185 19.519 1.00 83.31 158 ASP A N 1
ATOM 1164 C CA . ASP A 1 158 ? -10.809 21.617 19.736 1.00 83.31 158 ASP A CA 1
ATOM 1165 C C . ASP A 1 158 ? -12.118 22.331 20.121 1.00 83.31 158 ASP A C 1
ATOM 1167 O O . ASP A 1 158 ? -12.150 23.137 21.049 1.00 83.31 158 ASP A O 1
ATOM 1171 N N . LEU A 1 159 ? -13.246 21.948 19.506 1.00 78.75 159 LEU A N 1
ATOM 1172 C CA . LEU A 1 159 ? -14.568 22.462 19.882 1.00 78.75 159 LEU A CA 1
ATOM 1173 C C . LEU A 1 159 ? -14.957 22.118 21.323 1.00 78.75 159 LEU A C 1
ATOM 1175 O O . LEU A 1 159 ? -15.486 22.982 22.024 1.00 78.75 159 LEU A O 1
ATOM 1179 N N . ILE A 1 160 ? -14.702 20.885 21.767 1.00 82.25 160 ILE A N 1
ATOM 1180 C CA . ILE A 1 160 ? -14.946 20.473 23.158 1.00 82.25 160 ILE A CA 1
ATOM 1181 C C . ILE A 1 160 ? -14.080 21.316 24.097 1.00 82.25 160 ILE A C 1
ATOM 1183 O O . ILE A 1 160 ? -14.593 21.913 25.039 1.00 82.25 160 ILE A O 1
ATOM 1187 N N . THR A 1 161 ? -12.796 21.459 23.771 1.00 82.44 161 THR A N 1
ATOM 1188 C CA . THR A 1 161 ? -11.842 22.230 24.574 1.00 82.44 161 THR A CA 1
ATOM 1189 C C . THR A 1 161 ? -12.273 23.693 24.704 1.00 82.44 161 THR A C 1
ATOM 1191 O O . THR A 1 161 ? -12.361 24.224 25.811 1.00 82.44 161 THR A O 1
ATOM 1194 N N . VAL A 1 162 ? -12.624 24.356 23.599 1.00 78.12 162 VAL A N 1
ATOM 1195 C CA . VAL A 1 162 ? -13.070 25.758 23.623 1.00 78.12 162 VAL A CA 1
ATOM 1196 C C . VAL A 1 162 ? -14.405 25.916 24.338 1.00 78.12 162 VAL A C 1
ATOM 1198 O O . VAL A 1 162 ? -14.590 26.893 25.067 1.00 78.12 162 VAL A O 1
ATOM 1201 N N . ASN A 1 163 ? -15.332 24.973 24.171 1.00 80.06 163 ASN A N 1
ATOM 1202 C CA . ASN A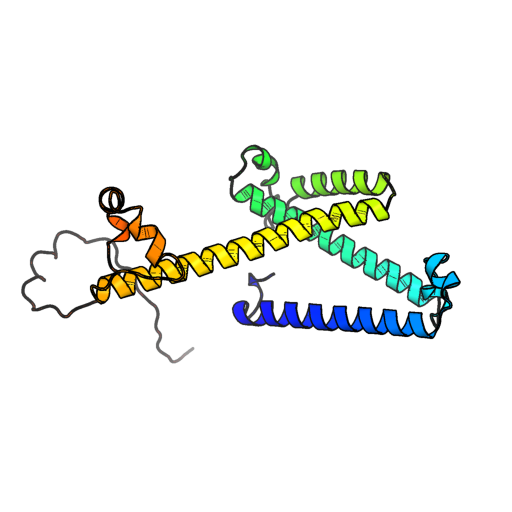 1 163 ? -16.586 24.967 24.913 1.00 80.06 163 ASN A CA 1
ATOM 1203 C C . ASN A 1 163 ? -16.339 24.865 26.427 1.00 80.06 163 ASN A C 1
ATOM 1205 O O . ASN A 1 163 ? -16.936 25.627 27.187 1.00 80.06 163 ASN A O 1
ATOM 1209 N N . ASP A 1 164 ? -15.414 24.011 26.858 1.00 80.31 164 ASP A N 1
ATOM 1210 C CA . ASP A 1 164 ? -15.072 23.837 28.271 1.00 80.31 164 ASP A CA 1
ATOM 1211 C C . ASP A 1 164 ? -14.387 25.079 28.856 1.00 80.31 164 ASP A C 1
ATOM 1213 O O . ASP A 1 164 ? -14.767 25.541 29.937 1.00 80.31 164 ASP A O 1
ATOM 1217 N N . LEU A 1 165 ? -13.454 25.695 28.118 1.00 81.25 165 LEU A N 1
ATOM 1218 C CA . LEU A 1 165 ? -12.832 26.966 28.514 1.00 81.25 165 LEU A CA 1
ATOM 1219 C C . LEU A 1 165 ? -13.860 28.098 28.607 1.00 81.25 165 LEU A C 1
ATOM 1221 O O . LEU A 1 165 ? -13.829 28.898 29.538 1.00 81.25 165 LEU A O 1
ATOM 1225 N N . SER A 1 166 ? -14.791 28.156 27.661 1.00 74.56 166 SER A N 1
ATOM 1226 C CA . SER A 1 166 ? -15.834 29.184 27.613 1.00 74.56 166 SER A CA 1
ATOM 1227 C C . SER A 1 166 ? -16.831 29.035 28.760 1.00 74.56 166 SER A C 1
ATOM 1229 O O . SER A 1 166 ? -17.213 30.027 29.381 1.00 74.56 166 SER A O 1
ATOM 1231 N N . ARG A 1 167 ? -17.190 27.791 29.111 1.00 73.62 167 ARG A N 1
ATOM 1232 C CA . ARG A 1 167 ? -18.000 27.478 30.301 1.00 73.62 167 ARG A CA 1
ATOM 1233 C C . ARG A 1 167 ? -17.263 27.822 31.597 1.00 73.62 167 ARG A C 1
ATOM 1235 O O . ARG A 1 167 ? -17.899 28.304 32.528 1.00 73.62 167 ARG A O 1
ATOM 1242 N N . ALA A 1 168 ? -15.948 27.611 31.660 1.00 78.00 168 ALA A N 1
ATOM 1243 C CA . ALA A 1 168 ? -15.134 27.973 32.822 1.00 78.00 168 ALA A CA 1
ATOM 1244 C C . ALA A 1 168 ? -14.927 29.493 32.968 1.00 78.00 168 ALA A C 1
ATOM 1246 O O . ALA A 1 168 ? -14.863 29.992 34.088 1.00 78.00 168 ALA A O 1
ATOM 1247 N N . ALA A 1 169 ? -14.842 30.227 31.855 1.00 77.31 169 ALA A N 1
ATOM 1248 C CA . ALA A 1 169 ? -14.588 31.669 31.831 1.00 77.31 169 ALA A CA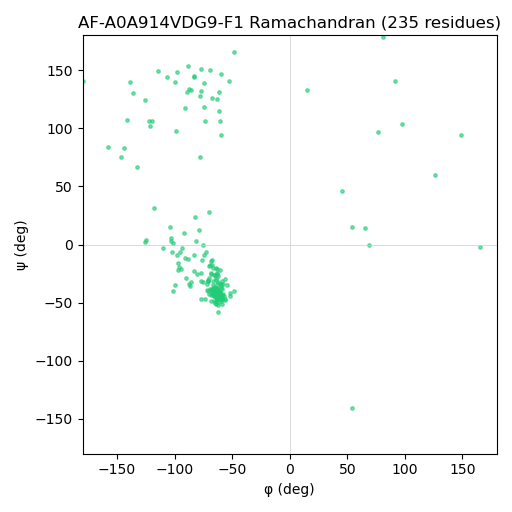 1
ATOM 1249 C C . ALA A 1 169 ? -15.861 32.538 31.755 1.00 77.31 169 ALA A C 1
ATOM 1251 O O . ALA A 1 169 ? -15.761 33.761 31.819 1.00 77.31 169 ALA A O 1
ATOM 1252 N N . GLY A 1 170 ? -17.048 31.941 31.585 1.00 65.06 170 GLY A N 1
ATOM 1253 C CA . GLY A 1 170 ? -18.315 32.669 31.422 1.00 65.06 170 GLY A CA 1
ATOM 1254 C C . GLY A 1 170 ? -18.408 33.507 30.137 1.00 65.06 170 GLY A C 1
ATOM 1255 O O . GLY A 1 170 ? -19.287 34.358 30.020 1.00 65.06 170 GLY A O 1
ATOM 1256 N N . LEU A 1 171 ? -17.503 33.288 29.178 1.00 67.31 171 LEU A N 1
ATOM 1257 C CA . LEU A 1 171 ? -17.431 34.006 27.905 1.00 67.31 171 LEU A CA 1
ATOM 1258 C C . LEU A 1 171 ? -18.107 33.181 26.800 1.00 67.31 171 LEU A C 1
ATOM 1260 O O . LEU A 1 171 ? -18.078 31.951 26.848 1.00 67.31 171 LEU A O 1
ATOM 1264 N N . PRO A 1 172 ? -18.722 33.811 25.785 1.00 63.06 172 PRO A N 1
ATOM 1265 C CA . PRO A 1 172 ? -19.348 33.072 24.696 1.00 63.06 172 PRO A CA 1
ATOM 1266 C C . PRO A 1 172 ? -18.296 32.274 23.913 1.00 63.06 172 PRO A C 1
ATOM 1268 O O . PRO A 1 172 ? -17.338 32.845 23.396 1.00 63.06 172 PRO A O 1
ATOM 1271 N N . ALA A 1 173 ? -18.502 30.956 23.783 1.00 63.25 173 ALA A N 1
ATOM 1272 C CA . ALA A 1 173 ? -17.628 30.097 22.986 1.00 63.25 173 ALA A CA 1
ATOM 1273 C C . ALA A 1 173 ? -17.614 30.553 21.525 1.00 63.25 173 ALA A C 1
ATOM 1275 O O . ALA A 1 173 ? -18.602 30.358 20.804 1.00 63.25 173 ALA A O 1
ATOM 1276 N N . SER A 1 174 ? -16.497 31.165 21.129 1.00 57.81 174 SER A N 1
ATOM 1277 C CA . SER A 1 174 ? -16.214 31.667 19.789 1.00 57.81 174 SER A CA 1
ATOM 1278 C C . SER A 1 174 ? -14.974 30.949 19.263 1.00 57.81 174 SER A C 1
ATOM 1280 O O . SER A 1 174 ? -13.862 31.191 19.724 1.00 57.81 174 SER A O 1
ATOM 1282 N N . TYR A 1 175 ? -15.181 30.021 18.332 1.00 57.03 175 TYR A N 1
ATOM 1283 C CA . TYR A 1 175 ? -14.128 29.256 17.670 1.00 57.03 175 TYR A CA 1
ATOM 1284 C C . TYR A 1 175 ? -14.277 29.412 16.155 1.00 57.03 175 TYR A C 1
ATOM 1286 O O . TYR A 1 175 ? -15.352 29.152 15.613 1.00 57.03 175 TYR A O 1
ATOM 1294 N N . GLY A 1 176 ? -13.226 29.857 15.461 1.00 63.22 176 GLY A N 1
ATOM 1295 C CA . GLY A 1 176 ? -13.259 30.083 14.010 1.00 63.22 176 GLY A CA 1
ATOM 1296 C C . GLY A 1 176 ? -14.407 31.003 13.552 1.00 63.22 176 GLY A C 1
ATOM 1297 O O . GLY A 1 176 ? -14.755 31.976 14.215 1.00 63.22 176 GLY A O 1
ATOM 1298 N N . SER A 1 177 ? -15.033 30.690 12.413 1.00 53.50 177 SER A N 1
ATOM 1299 C CA . SER A 1 177 ? -16.159 31.462 11.844 1.00 53.50 177 SER A CA 1
ATOM 1300 C C . SER A 1 177 ? -17.505 31.244 12.573 1.00 53.50 177 SER A C 1
ATOM 1302 O O . SER A 1 177 ? -18.511 31.877 12.248 1.00 53.50 177 SER A O 1
ATOM 1304 N N . MET A 1 178 ? -17.543 30.395 13.609 1.00 54.41 178 MET A N 1
ATOM 1305 C CA . MET A 1 178 ? -18.775 30.025 14.323 1.00 54.41 178 MET A CA 1
ATOM 1306 C C . MET A 1 178 ? -19.407 31.185 15.113 1.00 54.41 178 MET A C 1
ATOM 1308 O O . MET A 1 178 ? -20.596 31.123 15.435 1.00 54.41 178 MET A O 1
ATOM 1312 N N . GLY A 1 179 ? -18.647 32.256 15.390 1.00 51.34 179 GLY A N 1
ATOM 1313 C CA . GLY A 1 179 ? -19.161 33.474 16.029 1.00 51.34 179 GLY A CA 1
ATOM 1314 C C . GLY A 1 179 ? -20.336 34.105 15.269 1.00 51.34 179 GLY A C 1
ATOM 1315 O O . GLY A 1 179 ? -21.248 34.638 15.894 1.00 51.34 179 GLY A O 1
ATOM 1316 N N . ASN A 1 180 ? -20.381 33.939 13.941 1.00 45.09 180 ASN A N 1
ATOM 1317 C CA . ASN A 1 180 ? -21.469 34.448 13.098 1.00 45.09 180 ASN A CA 1
ATOM 1318 C C . ASN A 1 180 ? -22.619 33.448 12.884 1.00 45.09 180 ASN A C 1
ATOM 1320 O O . ASN A 1 180 ? -23.677 33.845 12.404 1.00 45.09 180 ASN A O 1
ATOM 1324 N N . ILE A 1 181 ? -22.460 32.170 13.248 1.00 47.66 181 ILE A N 1
ATOM 1325 C CA . ILE A 1 181 ? -23.516 31.153 13.071 1.00 47.66 181 ILE A CA 1
ATOM 1326 C C . ILE A 1 181 ? -24.471 31.153 14.273 1.00 47.66 181 ILE A C 1
ATOM 1328 O O . ILE A 1 181 ? -25.685 31.034 14.106 1.00 47.66 181 ILE A O 1
ATOM 1332 N N . LYS A 1 182 ? -23.956 31.386 15.489 1.00 48.41 182 LYS A N 1
ATOM 1333 C CA . LYS A 1 182 ? -24.799 31.533 16.692 1.00 48.41 182 LYS A CA 1
ATOM 1334 C C . LYS A 1 182 ? -25.736 32.743 16.628 1.00 48.41 182 LYS A C 1
ATOM 1336 O O . LYS A 1 182 ? -26.799 32.697 17.237 1.00 48.41 182 LYS A O 1
ATOM 1341 N N . ALA A 1 183 ? -25.398 33.774 15.849 1.00 42.25 183 ALA A N 1
ATOM 1342 C CA . ALA A 1 183 ? -26.265 34.933 15.634 1.00 42.25 183 ALA A CA 1
ATOM 1343 C C . ALA A 1 183 ? -27.585 34.584 14.910 1.00 42.25 183 ALA A C 1
ATOM 1345 O O . ALA A 1 183 ? -28.558 35.320 15.047 1.00 42.25 183 ALA A O 1
ATOM 1346 N N . HIS A 1 184 ? -27.652 33.447 14.201 1.00 40.12 184 HIS A N 1
ATOM 1347 C CA . HIS A 1 184 ? -28.862 32.977 13.512 1.00 40.12 184 HIS A CA 1
ATOM 1348 C C . HIS A 1 184 ? -29.516 31.729 14.137 1.00 40.12 184 HIS A C 1
ATOM 1350 O O . HIS A 1 184 ? -30.582 31.324 13.684 1.00 40.12 184 HIS A O 1
ATOM 1356 N N . ALA A 1 185 ? -28.934 31.138 15.188 1.00 43.75 185 ALA A N 1
ATOM 1357 C CA . ALA A 1 185 ? -29.425 29.912 15.838 1.00 43.75 185 ALA A CA 1
ATOM 1358 C C . ALA A 1 185 ? -29.831 30.130 17.313 1.00 43.75 185 ALA A C 1
ATOM 1360 O O . ALA A 1 185 ? -29.689 29.239 18.148 1.00 43.75 185 ALA A O 1
ATOM 1361 N N . GLY A 1 186 ? -30.311 31.331 17.652 1.00 41.19 186 GLY A N 1
ATOM 1362 C CA . GLY A 1 186 ? -30.634 31.772 19.016 1.00 41.19 186 GLY A CA 1
ATOM 1363 C C . GLY A 1 186 ? -31.855 31.122 19.684 1.00 41.19 186 GLY A C 1
ATOM 1364 O O . GLY A 1 186 ? -32.484 31.766 20.518 1.00 41.19 186 GLY A O 1
ATOM 1365 N N . GLN A 1 187 ? -32.225 29.886 19.343 1.00 38.53 187 GLN A N 1
ATOM 1366 C CA . GLN A 1 187 ? -33.389 29.222 19.938 1.00 38.53 187 GLN A CA 1
ATOM 1367 C C . GLN A 1 187 ? -33.276 27.695 19.796 1.00 38.53 187 GLN A C 1
ATOM 1369 O O . GLN A 1 187 ? -33.775 27.122 18.836 1.00 38.53 187 GLN A O 1
ATOM 1374 N N . GLY A 1 188 ? -32.572 27.015 20.708 1.00 43.41 188 GLY A N 1
ATOM 1375 C CA . GLY A 1 188 ? -32.558 25.540 20.697 1.00 43.41 188 GLY A CA 1
ATOM 1376 C C . GLY A 1 188 ? -31.488 24.824 21.524 1.00 43.41 188 GLY A C 1
ATOM 1377 O O . GLY A 1 188 ? -31.488 23.600 21.579 1.00 43.41 188 GLY A O 1
ATOM 1378 N N . THR A 1 189 ? -30.570 25.527 22.192 1.00 52.50 189 THR A N 1
ATOM 1379 C CA . THR A 1 189 ? -29.461 24.875 22.922 1.00 52.50 189 THR A CA 1
ATOM 1380 C C . THR A 1 189 ? -29.840 24.349 24.312 1.00 52.50 189 THR A C 1
ATOM 1382 O O . THR A 1 189 ? -28.972 23.852 25.015 1.00 52.50 189 THR A O 1
ATOM 1385 N N . SER A 1 190 ? -31.104 24.450 24.730 1.00 56.56 190 SER A N 1
ATOM 1386 C CA . SER A 1 190 ? -31.552 24.038 26.072 1.00 56.56 190 SER A CA 1
ATOM 1387 C C . SER A 1 190 ? -32.135 22.621 26.129 1.00 56.56 190 SER A C 1
ATOM 1389 O O . SER A 1 190 ? -32.180 22.031 27.204 1.00 56.56 190 SER A O 1
ATOM 1391 N N . ASP A 1 191 ? -32.553 22.052 24.995 1.00 56.38 191 ASP A N 1
ATOM 1392 C CA . ASP A 1 191 ? -33.256 20.760 24.980 1.00 56.38 191 ASP A CA 1
ATOM 1393 C C . ASP A 1 191 ? -32.301 19.557 24.949 1.00 56.38 191 ASP A C 1
ATOM 1395 O O . ASP A 1 191 ? -32.577 18.521 25.550 1.00 56.38 191 ASP A O 1
ATOM 1399 N N . LEU A 1 192 ? -31.136 19.693 24.307 1.00 57.38 192 LEU A N 1
ATOM 1400 C CA . LEU A 1 192 ? -30.159 18.604 24.177 1.00 57.38 192 LEU A CA 1
ATOM 1401 C C . LEU A 1 192 ? -29.372 18.340 25.470 1.00 57.38 192 LEU A C 1
ATOM 1403 O O . LEU A 1 192 ? -29.045 17.189 25.755 1.00 57.38 192 LEU A O 1
ATOM 1407 N N . ASP A 1 193 ? -29.123 19.376 26.274 1.00 58.94 193 ASP A N 1
ATOM 1408 C CA . ASP A 1 193 ? -28.426 19.252 27.563 1.00 58.94 193 ASP A CA 1
ATOM 1409 C C . ASP A 1 193 ? -29.291 18.528 28.615 1.00 58.94 193 ASP A C 1
ATOM 1411 O O . ASP A 1 193 ? -28.764 17.819 29.471 1.00 58.94 193 ASP A O 1
ATOM 1415 N N . ASN A 1 194 ? -30.623 18.624 28.511 1.00 56.91 194 ASN A N 1
ATOM 1416 C CA . ASN A 1 194 ? -31.559 17.880 29.361 1.00 56.91 194 ASN A CA 1
ATOM 1417 C C . ASN A 1 194 ? -31.713 16.405 28.945 1.00 56.91 194 ASN A C 1
ATOM 1419 O O . ASN A 1 194 ? -32.061 15.567 29.775 1.00 56.91 194 ASN A O 1
ATOM 1423 N N . LEU A 1 195 ? -31.453 16.073 27.675 1.00 59.97 195 LEU A N 1
ATOM 1424 C CA . LEU A 1 195 ? -31.558 14.706 27.147 1.00 59.97 195 LEU A CA 1
ATOM 1425 C C . LEU A 1 195 ? -30.308 13.858 27.424 1.00 59.97 195 LEU A C 1
ATOM 1427 O O . LEU A 1 195 ? -30.399 12.632 27.454 1.00 59.97 195 LEU A O 1
ATOM 1431 N N . PHE A 1 196 ? -29.156 14.495 27.656 1.00 57.44 196 PHE A N 1
ATOM 1432 C CA . PHE A 1 196 ? -27.880 13.816 27.905 1.00 57.44 196 PHE A CA 1
ATOM 1433 C C . PHE A 1 196 ? -27.146 14.402 29.123 1.00 57.44 196 PHE A C 1
ATOM 1435 O O . PHE A 1 196 ? -26.057 14.965 28.976 1.00 57.44 196 PHE A O 1
ATOM 1442 N N . PRO A 1 197 ? -27.691 14.234 30.343 1.00 51.97 197 PRO A N 1
ATOM 1443 C CA . PRO A 1 197 ? -27.098 14.780 31.568 1.00 51.97 197 PRO A CA 1
ATOM 1444 C C . PRO A 1 197 ? -25.684 14.243 31.853 1.00 51.97 197 PRO A C 1
ATOM 1446 O O . PRO A 1 197 ? -24.894 14.899 32.535 1.00 51.97 197 PRO A O 1
ATOM 1449 N N . GLU A 1 198 ? -25.336 13.086 31.282 1.00 52.91 198 GLU A N 1
ATOM 1450 C CA . GLU A 1 198 ? -24.028 12.435 31.398 1.00 52.91 198 GLU A CA 1
ATOM 1451 C C . GLU A 1 198 ? -22.878 13.246 30.767 1.00 52.91 198 GLU A C 1
ATOM 1453 O O . GLU A 1 198 ? -21.747 13.177 31.242 1.00 52.91 198 GLU A O 1
ATOM 1458 N N . ARG A 1 199 ? -23.150 14.099 29.763 1.00 54.66 199 ARG A N 1
ATOM 1459 C CA . ARG A 1 199 ? -22.134 15.003 29.175 1.00 54.66 199 ARG A CA 1
ATOM 1460 C C . ARG A 1 199 ? -21.698 16.125 30.122 1.00 54.66 199 ARG A C 1
ATOM 1462 O O . ARG A 1 199 ? -20.672 16.758 29.890 1.00 54.66 199 ARG A O 1
ATOM 1469 N N . THR A 1 200 ? -22.482 16.392 31.163 1.00 53.06 200 THR A N 1
ATOM 1470 C CA . THR A 1 200 ? -22.254 17.466 32.144 1.00 53.06 200 THR A CA 1
ATOM 1471 C C . THR A 1 200 ? -21.576 16.987 33.427 1.00 53.06 200 THR A C 1
ATOM 1473 O O . THR A 1 200 ? -21.181 17.817 34.251 1.00 53.06 200 THR A O 1
ATOM 1476 N N . ALA A 1 201 ? -21.422 15.674 33.617 1.00 44.31 201 ALA A N 1
ATOM 1477 C CA . ALA A 1 201 ? -20.747 15.118 34.782 1.00 44.31 201 ALA A CA 1
ATOM 1478 C C . ALA A 1 201 ? -19.227 15.335 34.661 1.00 44.31 201 ALA A C 1
ATOM 1480 O O . ALA A 1 201 ? -18.543 14.699 33.864 1.00 44.31 201 ALA A O 1
ATOM 1481 N N . LYS A 1 202 ? -18.692 16.278 35.447 1.00 43.66 202 LYS A N 1
ATOM 1482 C CA . LYS A 1 202 ? -17.245 16.525 35.562 1.00 43.66 202 LYS A CA 1
ATOM 1483 C C . LYS A 1 202 ? -16.516 15.267 36.069 1.00 43.66 202 LYS A C 1
ATOM 1485 O O . LYS A 1 202 ? -17.057 14.583 36.940 1.00 43.66 202 LYS A O 1
ATOM 1490 N N . PRO A 1 203 ? -15.265 15.008 35.639 1.00 38.19 203 PRO A N 1
ATOM 1491 C CA . PRO A 1 203 ? -14.419 14.021 36.298 1.00 38.19 203 PRO A CA 1
ATOM 1492 C C . PRO A 1 203 ? -14.180 14.450 37.752 1.00 38.19 203 PRO A C 1
ATOM 1494 O O . PRO A 1 203 ? -13.868 15.610 38.035 1.00 38.19 203 PRO A O 1
ATOM 1497 N N . ILE A 1 204 ? -14.379 13.512 38.674 1.00 38.28 204 ILE A N 1
ATOM 1498 C CA . ILE A 1 204 ? -14.316 13.723 40.122 1.00 38.28 204 ILE A CA 1
ATOM 1499 C C . ILE A 1 204 ? -12.897 14.178 40.497 1.00 38.28 204 ILE A C 1
ATOM 1501 O O . ILE A 1 204 ? -11.934 13.429 40.343 1.00 38.28 204 ILE A O 1
ATOM 1505 N N . LYS A 1 205 ? -12.765 15.415 40.990 1.00 33.03 205 LYS A N 1
ATOM 1506 C CA . LYS A 1 205 ? -11.548 15.913 41.644 1.00 33.03 205 LYS A CA 1
ATOM 1507 C C . LYS A 1 205 ? -11.650 15.588 43.141 1.00 33.03 205 LYS A C 1
ATOM 1509 O O . LYS A 1 205 ? -12.689 15.889 43.724 1.00 33.03 205 LYS A O 1
ATOM 1514 N N . PRO A 1 206 ? -10.624 15.002 43.776 1.00 35.19 206 PRO A N 1
ATOM 1515 C CA . PRO A 1 206 ? -10.652 14.765 45.213 1.00 35.19 206 PRO A CA 1
ATOM 1516 C C . PRO A 1 206 ? -10.426 16.096 45.947 1.00 35.19 206 PRO A C 1
ATOM 1518 O O . PRO A 1 206 ? -9.382 16.726 45.775 1.00 35.19 206 PRO A O 1
ATOM 1521 N N . GLU A 1 207 ? -11.407 16.538 46.736 1.00 35.47 207 GLU A N 1
ATOM 1522 C CA . GLU A 1 207 ? -11.259 17.632 47.707 1.00 35.47 207 GLU A CA 1
ATOM 1523 C C . GLU A 1 207 ? -11.416 17.099 49.145 1.00 35.47 207 GLU A C 1
ATOM 1525 O O . GLU A 1 207 ? -12.092 16.089 49.353 1.00 35.47 207 GLU A O 1
ATOM 1530 N N . PRO A 1 208 ? -10.734 17.725 50.122 1.00 36.22 208 PRO A N 1
ATOM 1531 C CA . PRO A 1 208 ? -10.429 17.140 51.421 1.00 36.22 208 PRO A CA 1
ATOM 1532 C C . PRO A 1 208 ? -11.643 17.169 52.357 1.00 36.22 208 PRO A C 1
ATOM 1534 O O . PRO A 1 208 ? -12.260 18.210 52.576 1.00 36.22 208 PRO A O 1
ATOM 1537 N N . GLY A 1 209 ? -11.974 16.007 52.918 1.00 34.38 209 GLY A N 1
ATOM 1538 C CA . GLY A 1 209 ? -13.099 15.820 53.828 1.00 34.38 209 GLY A CA 1
ATOM 1539 C C . GLY A 1 209 ? -12.826 16.324 55.249 1.00 34.38 209 GLY A C 1
ATOM 1540 O O . GLY A 1 209 ? -11.810 16.003 55.858 1.00 34.38 209 GLY A O 1
ATOM 1541 N N . ASN A 1 210 ? -13.789 17.084 55.772 1.00 33.25 210 ASN A N 1
ATOM 1542 C CA . ASN A 1 210 ? -14.056 17.283 57.198 1.00 33.25 210 ASN A CA 1
ATOM 1543 C C . ASN A 1 210 ? -14.723 15.992 57.756 1.00 33.25 210 ASN A C 1
ATOM 1545 O O . ASN A 1 210 ? -15.585 15.436 57.068 1.00 33.25 210 ASN A O 1
ATOM 1549 N N . PRO A 1 211 ? -14.376 15.492 58.960 1.00 41.97 211 PRO A N 1
ATOM 1550 C CA . PRO A 1 211 ? -14.525 14.077 59.333 1.00 41.97 211 PRO A CA 1
ATOM 1551 C C . PRO A 1 211 ? -15.920 13.626 59.820 1.00 41.97 211 PRO A C 1
ATOM 1553 O O . PRO A 1 211 ? -16.033 12.609 60.496 1.00 41.97 211 PRO A O 1
ATOM 1556 N N . GLU A 1 212 ? -17.011 14.313 59.473 1.00 41.50 212 GLU A N 1
ATOM 1557 C CA . GLU A 1 212 ? -18.365 13.965 59.967 1.00 41.50 212 GLU A CA 1
ATOM 1558 C C . GLU A 1 212 ? -19.270 13.237 58.957 1.00 41.50 212 GLU A C 1
ATOM 1560 O O . GLU A 1 212 ? -20.425 12.946 59.253 1.00 41.50 212 GLU A O 1
ATOM 1565 N N . SER A 1 213 ? -18.759 12.867 57.778 1.00 37.44 213 SER A N 1
ATOM 1566 C CA . SER A 1 213 ? -19.531 12.094 56.778 1.00 37.44 213 SER A CA 1
ATOM 1567 C C . SER A 1 213 ? -19.177 10.599 56.734 1.00 37.44 213 SER A C 1
ATOM 1569 O O . SER A 1 213 ? -19.838 9.826 56.041 1.00 37.44 213 SER A O 1
ATOM 1571 N N . GLU A 1 214 ? -18.151 10.173 57.477 1.00 39.69 214 GLU A N 1
ATOM 1572 C CA . GLU A 1 214 ? -17.577 8.818 57.405 1.00 39.69 214 GLU A CA 1
ATOM 1573 C C . GLU A 1 214 ? -18.320 7.758 58.235 1.00 39.69 214 GLU A C 1
ATOM 1575 O O . GLU A 1 214 ? -18.077 6.569 58.061 1.00 39.69 214 GLU A O 1
ATOM 1580 N N . ALA A 1 215 ? -19.278 8.141 59.084 1.00 37.69 215 ALA A N 1
ATOM 1581 C CA . ALA A 1 215 ? -20.042 7.176 59.883 1.00 37.69 215 ALA A CA 1
ATOM 1582 C C . ALA A 1 215 ? -21.371 6.739 59.238 1.00 37.69 215 ALA A C 1
ATOM 1584 O O . ALA A 1 215 ? -21.883 5.676 59.578 1.00 37.69 215 ALA A O 1
ATOM 1585 N N . LEU A 1 216 ? -21.938 7.518 58.304 1.00 37.53 216 LEU A N 1
ATOM 1586 C CA . LEU A 1 216 ? -23.272 7.223 57.756 1.00 37.53 216 LEU A CA 1
ATOM 1587 C C . LEU A 1 216 ? -23.251 6.464 56.420 1.00 37.53 216 LEU A C 1
ATOM 1589 O O . LEU A 1 216 ? -24.266 5.894 56.034 1.00 37.53 216 LEU A O 1
ATOM 1593 N N . ASN A 1 217 ? -22.110 6.422 55.723 1.00 37.72 217 ASN A N 1
ATOM 1594 C CA . ASN A 1 217 ? -21.975 5.702 54.447 1.00 37.72 217 ASN A CA 1
ATOM 1595 C C . ASN A 1 217 ? -21.276 4.333 54.583 1.00 37.72 217 ASN A C 1
ATOM 1597 O O . ASN A 1 217 ? -21.131 3.607 53.602 1.00 37.72 217 ASN A O 1
ATOM 1601 N N . ALA A 1 218 ? -20.896 3.943 55.805 1.00 38.50 218 ALA A N 1
ATOM 1602 C CA . ALA A 1 218 ? -20.211 2.686 56.117 1.00 38.50 218 ALA A CA 1
ATOM 1603 C C . ALA A 1 218 ? -21.131 1.442 56.165 1.00 38.50 218 ALA A C 1
ATOM 1605 O O . ALA A 1 218 ? -20.707 0.387 56.628 1.00 38.50 218 ALA A O 1
ATOM 1606 N N . GLN A 1 219 ? -22.381 1.528 55.692 1.00 40.06 219 GLN A N 1
ATOM 1607 C CA . GLN A 1 219 ? -23.308 0.382 55.664 1.00 40.06 219 GLN A CA 1
ATOM 1608 C C . GLN A 1 219 ? -23.917 0.063 54.290 1.00 40.06 219 GLN A C 1
ATOM 1610 O O . GLN A 1 219 ? -24.704 -0.877 54.209 1.00 40.06 219 GLN A O 1
ATOM 1615 N N . GLN A 1 220 ? -23.561 0.770 53.207 1.00 40.34 220 GLN A N 1
ATOM 1616 C CA . GLN A 1 220 ? -24.233 0.566 51.908 1.00 40.34 220 GLN A CA 1
ATOM 1617 C C . GLN A 1 220 ? -23.356 0.232 50.695 1.00 40.34 220 GLN A C 1
ATOM 1619 O O . GLN A 1 220 ? -23.904 0.022 49.618 1.00 40.34 220 GLN A O 1
ATOM 1624 N N . HIS A 1 221 ? -22.041 0.062 50.849 1.00 34.28 221 HIS A N 1
ATOM 1625 C CA . HIS A 1 221 ? -21.192 -0.493 49.788 1.00 34.28 221 HIS A CA 1
ATOM 1626 C C . HIS A 1 221 ? -20.038 -1.322 50.369 1.00 34.28 221 HIS A C 1
ATOM 1628 O O . HIS A 1 221 ? -18.886 -0.901 50.378 1.00 34.28 221 HIS A O 1
ATOM 1634 N N . ASP A 1 222 ? -20.350 -2.528 50.839 1.00 31.70 222 ASP A N 1
ATOM 1635 C CA . ASP A 1 222 ? -19.374 -3.619 50.863 1.00 31.70 222 ASP A CA 1
ATOM 1636 C C . ASP A 1 222 ? -19.525 -4.379 49.533 1.00 31.70 222 ASP A C 1
ATOM 1638 O O . ASP A 1 222 ? -20.613 -4.862 49.214 1.00 31.70 222 ASP A O 1
ATOM 1642 N N . GLY A 1 223 ? -18.468 -4.389 48.714 1.00 32.69 223 GLY A N 1
ATOM 1643 C CA . GLY A 1 223 ? -18.428 -5.112 47.438 1.00 32.69 223 GLY A CA 1
ATOM 1644 C C . GLY A 1 223 ? -18.052 -4.292 46.198 1.00 32.69 223 GLY A C 1
ATOM 1645 O O . GLY A 1 223 ? -18.837 -4.240 45.262 1.00 32.69 223 GLY A O 1
ATOM 1646 N N . GLN A 1 224 ? -16.857 -3.682 46.190 1.00 28.23 224 GLN A N 1
ATOM 1647 C CA . GLN A 1 224 ? -15.847 -3.706 45.101 1.00 28.23 224 GLN A CA 1
ATOM 1648 C C . GLN A 1 224 ? -15.026 -2.408 45.026 1.00 28.23 224 GLN A C 1
ATOM 1650 O O . GLN A 1 224 ? -15.377 -1.448 44.346 1.00 28.23 224 GLN A O 1
ATOM 1655 N N . GLN A 1 225 ? -13.867 -2.429 45.691 1.00 30.16 225 GLN A N 1
ATOM 1656 C CA . GLN A 1 225 ? -12.734 -1.557 45.387 1.00 30.16 225 GLN A CA 1
ATOM 1657 C C . GLN A 1 225 ? -11.889 -2.127 44.227 1.00 30.16 225 GLN A C 1
ATOM 1659 O O . GLN A 1 225 ? -11.690 -3.343 44.158 1.00 30.16 225 GLN A O 1
ATOM 1664 N N . PRO A 1 226 ? -11.324 -1.254 43.372 1.00 35.66 226 PRO A N 1
ATOM 1665 C CA . PRO A 1 226 ? -10.151 -1.507 42.537 1.00 35.66 226 PRO A CA 1
ATOM 1666 C C . PRO A 1 226 ? -8.863 -1.144 43.308 1.00 35.66 226 PRO A C 1
ATOM 1668 O O . PRO A 1 226 ? -8.900 -0.256 44.157 1.00 35.66 226 PRO A O 1
ATOM 1671 N N . LEU A 1 227 ? -7.706 -1.747 42.998 1.00 31.47 227 LEU A N 1
ATOM 1672 C CA . LEU A 1 227 ? -6.415 -1.235 43.482 1.00 31.47 227 LEU A CA 1
ATOM 1673 C C . LEU A 1 227 ? -5.320 -1.225 42.408 1.00 31.47 227 LEU A C 1
ATOM 1675 O O . LEU A 1 227 ? -5.078 -2.192 41.690 1.00 31.47 227 LEU A O 1
ATOM 1679 N N . GLN A 1 228 ? -4.703 -0.049 42.354 1.00 29.31 228 GLN A N 1
ATOM 1680 C CA . GLN A 1 228 ? -3.605 0.446 41.539 1.00 29.31 228 GLN A CA 1
ATOM 1681 C C . GLN A 1 228 ? -2.259 -0.213 41.904 1.00 29.31 228 GLN A C 1
ATOM 1683 O O . GLN A 1 228 ? -1.999 -0.525 43.062 1.00 29.31 228 GLN A O 1
ATOM 1688 N N . ASN A 1 229 ? -1.375 -0.320 40.909 1.00 28.97 229 ASN A N 1
ATOM 1689 C CA . ASN A 1 229 ? 0.066 -0.567 41.041 1.00 28.97 229 ASN A CA 1
ATOM 1690 C C . ASN A 1 229 ? 0.777 0.410 42.000 1.00 28.97 229 ASN A C 1
ATOM 1692 O O . ASN A 1 229 ? 0.583 1.615 41.855 1.00 28.97 229 ASN A O 1
ATOM 1696 N N . SER A 1 230 ? 1.726 -0.090 42.806 1.00 29.19 230 SER A N 1
ATOM 1697 C CA . SER A 1 230 ? 3.154 0.314 42.775 1.00 29.19 230 SER A CA 1
ATOM 1698 C C . SER A 1 230 ? 3.994 -0.446 43.825 1.00 29.19 230 SER A C 1
ATOM 1700 O O . SER A 1 230 ? 3.521 -0.684 44.929 1.00 29.19 230 SER A O 1
ATOM 1702 N N . GLU A 1 231 ? 5.217 -0.824 43.433 1.00 34.78 231 GLU A N 1
ATOM 1703 C CA . GLU A 1 231 ? 6.233 -1.683 44.089 1.00 34.78 231 GLU A CA 1
ATOM 1704 C C . GLU A 1 231 ? 6.573 -1.386 45.571 1.00 34.78 231 GLU A C 1
ATOM 1706 O O . GLU A 1 231 ? 6.306 -0.296 46.077 1.00 34.78 231 GLU A O 1
ATOM 1711 N N . PRO A 1 232 ? 7.263 -2.330 46.253 1.00 33.38 232 PRO A N 1
ATOM 1712 C CA . PRO A 1 232 ? 8.708 -2.122 46.427 1.00 33.38 232 PRO A CA 1
ATOM 1713 C C . PRO A 1 232 ? 9.588 -3.384 46.254 1.00 33.38 232 PRO A C 1
ATOM 1715 O O . PRO A 1 232 ? 9.270 -4.478 46.705 1.00 33.38 232 PRO A O 1
ATOM 1718 N N . SER A 1 233 ? 10.733 -3.172 45.605 1.00 28.44 233 SER A N 1
ATOM 1719 C CA . SER A 1 233 ? 12.099 -3.622 45.922 1.00 28.44 233 SER A CA 1
ATOM 1720 C C . SER A 1 233 ? 12.344 -4.744 46.964 1.00 28.44 233 SER A C 1
ATOM 1722 O O . SER A 1 233 ? 12.002 -4.595 48.131 1.00 28.44 233 SER A O 1
ATOM 1724 N N . VAL A 1 234 ? 13.209 -5.699 46.557 1.00 30.86 234 VAL A N 1
ATOM 1725 C CA . VAL A 1 234 ? 14.341 -6.305 47.323 1.00 30.86 234 VAL A CA 1
ATOM 1726 C C . VAL A 1 234 ? 14.139 -7.670 48.045 1.00 30.86 234 VAL A C 1
ATOM 1728 O O . VAL A 1 234 ? 13.671 -7.747 49.171 1.00 30.86 234 VAL A O 1
ATOM 1731 N N . TYR A 1 235 ? 14.716 -8.700 47.388 1.00 28.94 235 TYR A N 1
ATOM 1732 C CA . TYR A 1 235 ? 15.615 -9.785 47.870 1.00 28.94 235 TYR A CA 1
ATOM 1733 C C . TYR A 1 235 ? 15.138 -11.172 48.390 1.00 28.94 235 TYR A C 1
ATOM 1735 O O . TYR A 1 235 ? 14.248 -11.298 49.218 1.00 28.94 235 TYR A O 1
ATOM 1743 N N . TYR A 1 236 ? 15.949 -12.168 47.968 1.00 28.66 236 TYR A N 1
ATOM 1744 C CA . TYR A 1 236 ? 16.205 -13.554 48.432 1.00 28.66 236 TYR A CA 1
ATOM 1745 C C . TYR A 1 236 ? 15.204 -14.685 48.124 1.00 28.66 236 TYR A C 1
ATOM 1747 O O . TYR A 1 236 ? 14.344 -15.001 48.939 1.00 28.66 236 TYR A O 1
ATOM 1755 N N . SER A 1 237 ? 15.455 -15.461 47.061 1.00 34.16 237 SER A N 1
ATOM 1756 C CA . SER A 1 237 ? 16.235 -16.730 47.053 1.00 34.16 237 SER A CA 1
ATOM 1757 C C . SER A 1 237 ? 16.069 -17.456 45.721 1.00 34.16 237 SER A C 1
ATOM 1759 O O . SER A 1 237 ? 14.942 -17.438 45.183 1.00 34.16 237 SER A O 1
#